Protein AF-A0AAD2AFX4-F1 (afdb_monomer)

Solvent-accessible surface area (backbone atoms only — not comparable to full-atom values): 12885 Å² total; per-residue (Å²): 136,87,84,82,66,102,56,98,72,79,75,59,55,68,54,59,52,49,88,84,52,21,40,38,65,61,51,47,38,23,54,68,70,71,65,41,54,66,54,52,57,50,53,51,29,71,75,66,41,70,88,65,37,45,32,32,32,17,46,71,73,38,83,40,73,50,71,70,34,74,69,58,46,49,50,54,72,68,37,62,88,86,41,72,81,85,62,83,32,84,81,71,36,71,85,29,70,74,45,36,61,68,71,58,22,54,52,49,46,50,54,52,42,58,64,57,72,30,72,70,32,42,50,52,49,47,67,68,38,49,62,56,53,51,53,48,53,55,49,48,62,75,60,68,76,74,64,60,70,62,53,51,50,50,54,51,51,45,44,50,38,32,73,78,68,70,44,66,86,50,72,70,52,56,52,48,52,54,52,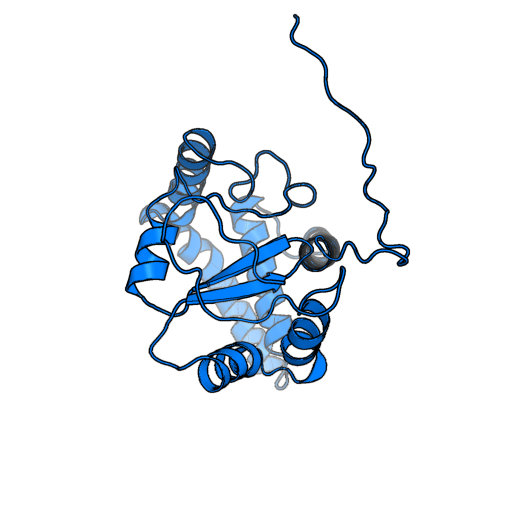48,50,51,51,56,50,49,62,74,53,70,56,64,68,53,91,93,50,92,64,71,80,68,82,92,69,88,77,85,85,77,93,80,136

Sequence (213 aa):
MRRCSASGTKLPPGYMGIPFLGELLSFLWYFKIARHPDDYINSIRHKYGDGVGLYRTHLFGSPSIIVCTPSANKFVLQDANNFSSGWHNEIVGTTSLVAVDGDSHIRVRSFVVKAINRPDSLRRITLAIQPRVTTALQSWVKKGRVTMFKEAKKVTFENIGKYFASFESGPVLDNLDVLFKGLIYGFRVSPINLPGTKFQCTPRTLTTFLFHS

Radius of gyration: 22.44 Å; Cα contacts (8 Å, |Δi|>4): 174; chains: 1; bounding box: 59×40×59 Å

InterPro domains:
  IPR036396 Cytochrome P450 superfamily [G3DSA:1.10.630.10] (2-210)
  IPR036396 Cytochrome P450 superfamily [SSF48264] (6-185)

pLDDT: mean 80.33, std 19.41, range [20.84, 96.62]

Organism: NCBI:txid56036

Secondary structure (DSSP, 8-state):
-----SS-PPPPPEE--BTTTBTHHHHHIIIIII--HHHHHHHHHHHH-TTT-EEEEEETTEEEEEE-SHHHHHHHHH-TTT-------TTT-TTSTTT--HHHHHHHHHHHHHHHSSHHHHHHHHHHHHHHHHHHHHHHHHHSS--HHHHHHHHHHHHHHHHHH-PPSSHHHHHHHHHHHHHHHHHHHTT---TTSS---S-----------

Mean predicted aligned error: 10.19 Å

Foldseek 3Di:
DDDDDPDPDDDQAEFAQDPQAKCAVVQCCCVPPVVNNVVSVVVGCVVRPVVSQWYWTHHLRHTDIDGRDPVVVCVQVVCLVVHALPADQVLVHCQDLSNDGDPSNVVNVVVVCVCPVDPVNVVVLCVQLVVLVVVLVVVCVVVVDDPCVVSVVLSVQQSVCCSPPVDHDDDVSVVVVVVVVVSVVCRVCVRPPRPPDPVPPDDPDDDDDDDDD

Nearest PDB structures (foldseek):
  6a17-assembly1_A  TM=8.301E-01  e=1.835E-08  Arabidopsis thaliana
  6a18-assembly1_A  TM=8.233E-01  e=7.804E-08  Arabidopsis thaliana
  6a15-assembly1_A  TM=8.141E-01  e=1.044E-06  Arabidopsis thaliana
  8x3e-assembly1_A  TM=7.850E-01  e=3.000E-03  Taxus cuspidata

Structure (mmCIF, N/CA/C/O backbone):
data_AF-A0AAD2AFX4-F1
#
_entry.id   AF-A0AAD2AFX4-F1
#
loop_
_atom_site.group_PDB
_atom_site.id
_atom_site.type_symbol
_atom_site.label_atom_id
_atom_site.label_alt_id
_atom_site.label_comp_id
_atom_site.label_asym_id
_atom_site.label_entity_id
_atom_site.label_seq_id
_atom_site.pdbx_PDB_ins_code
_atom_site.Cartn_x
_atom_site.Cartn_y
_atom_site.Cartn_z
_atom_site.occupancy
_atom_site.B_iso_or_equiv
_atom_site.auth_seq_id
_atom_site.auth_comp_id
_atom_site.auth_asym_id
_atom_site.auth_atom_id
_atom_site.pdbx_PDB_model_num
ATOM 1 N N . MET A 1 1 ? 12.552 7.027 -34.685 1.00 31.31 1 MET A N 1
ATOM 2 C CA . MET A 1 1 ? 14.005 7.135 -34.422 1.00 31.31 1 MET A CA 1
ATOM 3 C C . MET A 1 1 ? 14.376 6.188 -33.280 1.00 31.31 1 MET A C 1
ATOM 5 O O . MET A 1 1 ? 13.951 6.414 -32.155 1.00 31.31 1 MET A O 1
ATOM 9 N N . ARG A 1 2 ? 15.069 5.076 -33.569 1.00 39.72 2 ARG A N 1
ATOM 10 C CA . ARG A 1 2 ? 15.584 4.133 -32.557 1.00 39.72 2 ARG A CA 1
ATOM 11 C C . ARG A 1 2 ? 16.946 4.652 -32.089 1.00 39.72 2 ARG A C 1
ATOM 13 O O . ARG A 1 2 ? 17.873 4.675 -32.887 1.00 39.72 2 ARG A O 1
ATOM 20 N N . ARG A 1 3 ? 17.069 5.098 -30.836 1.00 41.44 3 ARG A N 1
ATOM 21 C CA . ARG A 1 3 ? 18.384 5.352 -30.225 1.00 41.44 3 ARG A CA 1
ATOM 22 C C . ARG A 1 3 ? 18.910 4.026 -29.678 1.00 41.44 3 ARG A C 1
ATOM 24 O O . ARG A 1 3 ? 18.341 3.489 -28.732 1.00 41.44 3 ARG A O 1
ATOM 31 N N . CYS A 1 4 ? 19.945 3.491 -30.318 1.00 36.16 4 CYS A N 1
ATOM 32 C CA . CYS A 1 4 ? 20.732 2.376 -29.804 1.00 36.16 4 CYS A CA 1
ATOM 33 C C . CYS A 1 4 ? 21.575 2.867 -28.618 1.00 36.16 4 CYS A C 1
ATOM 35 O O . CYS A 1 4 ? 22.257 3.884 -28.735 1.00 36.16 4 CYS A O 1
ATOM 37 N N . SER A 1 5 ? 21.508 2.160 -27.490 1.00 42.44 5 SER A N 1
ATOM 38 C CA . SER A 1 5 ? 22.460 2.296 -26.381 1.00 42.44 5 SER A CA 1
ATOM 39 C C . SER A 1 5 ? 23.630 1.332 -26.609 1.00 42.44 5 SER A C 1
ATOM 41 O O . SER A 1 5 ? 23.447 0.282 -27.223 1.00 42.44 5 SER A O 1
ATOM 43 N N . ALA A 1 6 ? 24.826 1.693 -26.145 1.00 48.19 6 ALA A N 1
ATOM 44 C CA . ALA A 1 6 ? 26.116 1.067 -26.455 1.00 48.19 6 ALA A CA 1
ATOM 45 C C . ALA A 1 6 ? 26.398 -0.282 -25.745 1.00 48.19 6 ALA A C 1
ATOM 47 O O . ALA A 1 6 ? 27.541 -0.621 -25.459 1.00 48.19 6 ALA A O 1
ATOM 48 N N . SER A 1 7 ? 25.370 -1.093 -25.503 1.00 53.34 7 SER A N 1
ATOM 49 C CA . SER A 1 7 ? 25.497 -2.538 -25.282 1.00 53.34 7 SER A CA 1
ATOM 50 C C . SER A 1 7 ? 24.282 -3.201 -25.930 1.00 53.34 7 SER A C 1
ATOM 52 O O . SER A 1 7 ? 23.185 -2.649 -25.879 1.00 53.34 7 SER A O 1
ATOM 54 N N . GLY A 1 8 ? 24.443 -4.354 -26.584 1.00 51.62 8 GLY A N 1
ATOM 55 C CA . GLY A 1 8 ? 23.393 -5.032 -27.369 1.00 51.62 8 GLY A CA 1
ATOM 56 C C . GLY A 1 8 ? 22.185 -5.557 -26.572 1.00 51.62 8 GLY A C 1
ATOM 57 O O . GLY A 1 8 ? 21.517 -6.492 -27.009 1.00 51.62 8 GLY A O 1
ATOM 58 N N . THR A 1 9 ? 21.900 -4.991 -25.402 1.00 68.56 9 THR A N 1
ATOM 59 C CA . THR A 1 9 ? 20.767 -5.347 -24.555 1.00 68.56 9 THR A CA 1
ATOM 60 C C . THR A 1 9 ? 19.485 -4.716 -25.100 1.00 68.56 9 THR A C 1
ATOM 62 O O . THR A 1 9 ? 19.332 -3.498 -25.207 1.00 68.56 9 THR A O 1
ATOM 65 N N . LYS A 1 10 ? 18.537 -5.568 -25.500 1.00 82.31 10 LYS A N 1
ATOM 66 C CA . LYS A 1 10 ? 17.207 -5.126 -25.930 1.00 82.31 10 LYS A CA 1
ATOM 67 C C . LYS A 1 10 ? 16.413 -4.701 -24.696 1.00 82.31 10 LYS A C 1
ATOM 69 O O . LYS A 1 10 ? 16.253 -5.485 -23.766 1.00 82.31 10 LYS A O 1
ATOM 74 N N . LEU A 1 11 ? 15.904 -3.472 -24.705 1.00 86.94 11 LEU A N 1
ATOM 75 C CA . LEU A 1 11 ? 14.982 -3.002 -23.672 1.00 86.94 11 LEU A CA 1
ATOM 76 C C . LEU A 1 11 ? 13.669 -3.804 -23.711 1.00 86.94 11 LEU A C 1
ATOM 78 O O . LEU A 1 11 ? 13.260 -4.229 -24.799 1.00 86.94 11 LEU A O 1
ATOM 82 N N . PRO A 1 12 ? 12.973 -3.952 -22.567 1.00 90.56 12 PRO A N 1
ATOM 83 C CA . PRO A 1 12 ? 11.649 -4.559 -22.541 1.00 90.56 12 PRO A CA 1
ATOM 84 C C . PRO A 1 12 ? 10.676 -3.841 -23.495 1.00 90.56 12 PRO A C 1
ATOM 86 O O . PRO A 1 12 ? 10.773 -2.618 -23.672 1.00 90.56 12 PRO A O 1
ATOM 89 N N . PRO A 1 13 ? 9.729 -4.557 -24.123 1.00 92.88 13 PRO A N 1
ATOM 90 C CA . PRO A 1 13 ? 8.711 -3.942 -24.965 1.00 92.88 13 PRO A CA 1
ATOM 91 C C . PRO A 1 13 ? 7.790 -3.041 -24.137 1.00 92.88 13 PRO A C 1
ATOM 93 O O . PRO A 1 13 ? 7.707 -3.151 -22.917 1.00 92.88 13 PRO A O 1
ATOM 96 N N . GLY A 1 14 ? 7.114 -2.103 -24.797 1.00 90.88 14 GLY A N 1
ATOM 97 C CA . GLY A 1 14 ? 6.193 -1.189 -24.123 1.00 90.88 14 GLY A CA 1
ATOM 98 C C . GLY A 1 14 ? 6.091 0.183 -24.779 1.00 90.88 14 GLY A C 1
ATOM 99 O O . GLY A 1 14 ? 6.791 0.479 -25.764 1.00 90.88 14 GLY A O 1
ATOM 100 N N . TYR A 1 15 ? 5.213 1.017 -24.222 1.00 90.25 15 TYR A N 1
ATOM 101 C CA . TYR A 1 15 ? 4.870 2.343 -24.727 1.00 90.25 15 TYR A CA 1
ATOM 102 C C . TYR A 1 15 ? 5.274 3.431 -23.738 1.00 90.25 15 TYR A C 1
ATOM 104 O O . TYR A 1 15 ? 4.868 3.411 -22.586 1.00 90.25 15 TYR A O 1
ATOM 112 N N . MET A 1 16 ? 6.042 4.417 -24.205 1.00 89.94 16 MET A N 1
ATOM 113 C CA . MET A 1 16 ? 6.444 5.568 -23.385 1.00 89.94 16 MET A CA 1
ATOM 114 C C . MET A 1 16 ? 5.359 6.650 -23.294 1.00 89.94 16 MET A C 1
ATOM 116 O O . MET A 1 16 ? 5.613 7.713 -22.738 1.00 89.94 16 MET A O 1
ATOM 120 N N . GLY A 1 17 ? 4.162 6.397 -23.827 1.00 87.50 17 GLY A N 1
ATOM 121 C CA . GLY A 1 17 ? 3.056 7.335 -23.724 1.00 87.50 17 GLY A CA 1
ATOM 122 C C . GLY A 1 17 ? 3.193 8.581 -24.594 1.00 87.50 17 GLY A C 1
ATOM 123 O O . GLY A 1 17 ? 4.011 8.654 -25.518 1.00 87.50 17 GLY A O 1
ATOM 124 N N . ILE A 1 18 ? 2.357 9.566 -24.276 1.00 85.12 18 ILE A N 1
ATOM 125 C CA . ILE A 1 18 ? 2.409 10.908 -24.861 1.00 85.12 18 ILE A CA 1
ATOM 126 C C . ILE A 1 18 ? 3.533 11.737 -24.212 1.00 85.12 18 ILE A C 1
ATOM 128 O O . ILE A 1 18 ? 3.877 11.494 -23.051 1.00 85.12 18 ILE A O 1
ATOM 132 N N . PRO A 1 19 ? 4.110 12.730 -24.917 1.00 80.19 19 PRO A N 1
ATOM 133 C CA . PRO A 1 19 ? 5.139 13.595 -24.345 1.00 80.19 19 PRO A CA 1
ATOM 134 C C . PRO A 1 19 ? 4.704 14.200 -23.003 1.00 80.19 19 PRO A C 1
ATOM 136 O O . PRO A 1 19 ? 3.555 14.611 -22.846 1.00 80.19 19 PRO A O 1
ATOM 139 N N . PHE A 1 20 ? 5.633 14.254 -22.045 1.00 71.62 20 PHE A N 1
ATOM 140 C CA . PHE A 1 20 ? 5.465 14.763 -20.673 1.00 71.62 20 PHE A CA 1
ATOM 141 C C . PHE A 1 20 ? 4.538 13.952 -19.750 1.00 71.62 20 PHE A C 1
ATOM 143 O O . PHE A 1 20 ? 4.901 13.713 -18.600 1.00 71.62 20 PHE A O 1
ATOM 150 N N . LEU A 1 21 ? 3.369 13.508 -20.219 1.00 76.88 21 LEU A N 1
ATOM 151 C CA . LEU A 1 21 ? 2.388 12.796 -19.383 1.00 76.88 21 LEU A CA 1
ATOM 152 C C . LEU A 1 21 ? 2.610 11.278 -19.360 1.00 76.88 21 LEU A C 1
ATOM 154 O O . LEU A 1 21 ? 2.194 10.606 -18.416 1.00 76.88 21 LEU A O 1
ATOM 158 N N . GLY A 1 22 ? 3.270 10.722 -20.375 1.00 87.00 22 GLY A N 1
ATOM 159 C CA . GLY A 1 22 ? 3.441 9.283 -20.505 1.00 87.00 22 GLY A CA 1
ATOM 160 C C . GLY A 1 22 ? 2.097 8.555 -20.590 1.00 87.00 22 GLY A C 1
ATOM 161 O O . GLY A 1 22 ? 1.217 8.959 -21.349 1.00 87.00 22 GLY A O 1
ATOM 162 N N . GLU A 1 23 ? 1.940 7.481 -19.818 1.00 89.31 23 GLU A N 1
ATOM 163 C CA . GLU A 1 23 ? 0.687 6.718 -19.689 1.00 89.31 23 GLU A CA 1
ATOM 164 C C . GLU A 1 23 ? -0.121 7.100 -18.439 1.00 89.31 23 GLU A C 1
ATOM 166 O O . GLU A 1 23 ? -1.081 6.421 -18.079 1.00 89.31 23 GLU A O 1
ATOM 171 N N . LEU A 1 24 ? 0.230 8.207 -17.772 1.00 85.56 24 LEU A N 1
ATOM 172 C CA . LEU A 1 24 ? -0.392 8.605 -16.508 1.00 85.56 24 LEU A CA 1
ATOM 173 C C . LEU A 1 24 ? -1.913 8.800 -16.623 1.00 85.56 24 LEU A C 1
ATOM 175 O O . LEU A 1 24 ? -2.634 8.471 -15.686 1.00 85.56 24 LEU A O 1
ATOM 179 N N . LEU A 1 25 ? -2.418 9.301 -17.755 1.00 87.06 25 LEU A N 1
ATOM 180 C CA . LEU A 1 25 ? -3.860 9.476 -17.972 1.00 87.06 25 LEU A CA 1
ATOM 181 C C . LEU A 1 25 ? -4.588 8.134 -18.072 1.00 87.06 25 LEU A C 1
ATOM 183 O O . LEU A 1 25 ? -5.595 7.943 -17.396 1.00 87.06 25 LEU A O 1
ATOM 187 N N . SER A 1 26 ? -4.053 7.198 -18.858 1.00 89.00 26 SER A N 1
ATOM 188 C CA . SER A 1 26 ? -4.577 5.834 -18.966 1.00 89.00 26 SER A CA 1
ATOM 189 C C . SER A 1 26 ? -4.546 5.140 -17.605 1.00 89.00 26 SER A C 1
ATOM 191 O O . SER A 1 26 ? -5.550 4.590 -17.163 1.00 89.00 26 SER A O 1
ATOM 193 N N . PHE A 1 27 ? -3.424 5.244 -16.891 1.00 88.94 27 PHE A N 1
ATOM 194 C CA . PHE A 1 27 ? -3.286 4.736 -15.532 1.00 88.94 27 PHE A CA 1
ATOM 195 C C . PHE A 1 27 ? -4.359 5.321 -14.599 1.00 88.94 27 PHE A C 1
ATOM 197 O O . PHE A 1 27 ? -5.099 4.582 -13.955 1.00 88.94 27 PHE A O 1
ATOM 204 N N . LEU A 1 28 ? -4.516 6.648 -14.558 1.00 87.38 28 LEU A N 1
ATOM 205 C CA . LEU A 1 28 ? -5.520 7.301 -13.713 1.00 87.38 28 LEU A CA 1
ATOM 206 C C . LEU A 1 28 ? -6.953 6.943 -14.118 1.00 87.38 28 LEU A C 1
ATOM 208 O O . LEU A 1 28 ? -7.807 6.821 -13.240 1.00 87.38 28 LEU A O 1
ATOM 212 N N . TRP A 1 29 ? -7.218 6.743 -15.409 1.00 89.31 29 TRP A N 1
ATOM 213 C CA . TRP A 1 29 ? -8.511 6.284 -15.901 1.00 89.31 29 TRP A CA 1
ATOM 214 C C . TRP A 1 29 ? -8.870 4.919 -15.311 1.00 89.31 29 TRP A C 1
ATOM 216 O O . TRP A 1 29 ? -9.897 4.804 -14.642 1.00 89.31 29 TRP A O 1
ATOM 226 N N . TYR A 1 30 ? -7.998 3.917 -15.461 1.00 90.12 30 TYR A N 1
ATOM 227 C CA . TYR A 1 30 ? -8.229 2.580 -14.905 1.00 90.12 30 TYR A CA 1
ATOM 228 C C . TYR A 1 30 ? -8.355 2.598 -13.376 1.00 90.12 30 TYR A C 1
ATOM 230 O O . TYR A 1 30 ? -9.268 1.991 -12.816 1.00 90.12 30 TYR A O 1
ATOM 238 N N . PHE A 1 31 ? -7.487 3.350 -12.694 1.00 86.31 31 PHE A N 1
ATOM 239 C CA . PHE A 1 31 ? -7.423 3.357 -11.232 1.00 86.31 31 PHE A CA 1
ATOM 240 C C . PHE A 1 31 ? -8.534 4.173 -10.557 1.00 86.31 31 PHE A C 1
ATOM 242 O O . PHE A 1 31 ? -9.014 3.779 -9.495 1.00 86.31 31 PHE A O 1
ATOM 249 N N . LYS A 1 32 ? -8.933 5.323 -11.118 1.00 83.50 32 LYS A N 1
ATOM 250 C CA . LYS A 1 32 ? -9.883 6.246 -10.466 1.00 83.50 32 LYS A CA 1
ATOM 251 C C . LYS A 1 32 ? -11.272 6.246 -11.091 1.00 83.50 32 LYS A C 1
ATOM 253 O O . LYS A 1 32 ? -12.246 6.388 -10.353 1.00 83.50 32 LYS A O 1
ATOM 258 N N . ILE A 1 33 ? -11.356 6.132 -12.416 1.00 86.88 33 ILE A N 1
ATOM 259 C CA . ILE A 1 33 ? -12.612 6.304 -13.156 1.00 86.88 33 ILE A CA 1
ATOM 260 C C . ILE A 1 33 ? -13.261 4.942 -13.386 1.00 86.88 33 ILE A C 1
ATOM 262 O O . ILE A 1 33 ? -14.348 4.700 -12.873 1.00 86.88 33 ILE A O 1
ATOM 266 N N . ALA A 1 34 ? -12.564 4.031 -14.068 1.00 89.56 34 ALA A N 1
ATOM 267 C CA . ALA A 1 34 ? -13.062 2.684 -14.332 1.00 89.56 34 ALA A CA 1
ATOM 268 C C . ALA A 1 34 ? -13.088 1.804 -13.071 1.00 89.56 34 ALA A C 1
ATOM 270 O O . ALA A 1 34 ? -13.924 0.919 -12.972 1.00 89.56 34 ALA A O 1
ATOM 271 N N . ARG A 1 35 ? -12.206 2.065 -12.091 1.00 87.50 35 ARG A N 1
ATOM 272 C CA . ARG A 1 35 ? -12.034 1.260 -10.861 1.00 87.50 35 ARG A CA 1
ATOM 273 C C . ARG A 1 35 ? -11.652 -0.205 -11.125 1.00 87.50 35 ARG A C 1
ATOM 275 O O . ARG A 1 35 ? -11.948 -1.077 -10.313 1.00 87.50 35 ARG A O 1
ATOM 282 N N . HIS A 1 36 ? -10.922 -0.437 -12.211 1.00 90.50 36 HIS A N 1
ATOM 283 C CA . HIS A 1 36 ? -10.362 -1.732 -12.593 1.00 90.50 36 HIS A CA 1
ATOM 284 C C . HIS A 1 36 ? -8.845 -1.585 -12.799 1.00 90.50 36 HIS A C 1
ATOM 286 O O . HIS A 1 36 ? -8.375 -1.487 -13.932 1.00 90.50 36 HIS A O 1
ATOM 292 N N . PRO A 1 37 ? -8.053 -1.484 -11.714 1.00 87.69 37 PRO A N 1
ATOM 293 C CA . PRO A 1 37 ? -6.611 -1.248 -11.816 1.00 87.69 37 PRO A CA 1
ATOM 294 C C . PRO A 1 37 ? -5.866 -2.404 -12.497 1.00 87.69 37 PRO A C 1
ATOM 296 O O . PRO A 1 37 ? -4.875 -2.167 -13.185 1.00 87.69 37 PRO A O 1
ATOM 299 N N . ASP A 1 38 ? -6.360 -3.635 -12.352 1.00 89.38 38 ASP A N 1
ATOM 300 C CA . ASP A 1 38 ? -5.757 -4.821 -12.967 1.00 89.38 38 ASP A CA 1
ATOM 301 C C . ASP A 1 38 ? -5.850 -4.782 -14.498 1.00 89.38 38 ASP A C 1
ATOM 303 O O . ASP A 1 38 ? -4.928 -5.221 -15.188 1.00 89.38 38 ASP A O 1
ATOM 307 N N . ASP A 1 39 ? -6.902 -4.163 -15.043 1.00 92.81 39 ASP A N 1
ATOM 308 C CA . ASP A 1 39 ? -7.103 -4.039 -16.489 1.00 92.81 39 ASP A CA 1
ATOM 309 C C . ASP A 1 39 ? -6.037 -3.165 -17.151 1.00 92.81 39 ASP A C 1
ATOM 311 O O . ASP A 1 39 ? -5.662 -3.415 -18.297 1.00 92.81 39 ASP A O 1
ATOM 315 N N . TYR A 1 40 ? -5.464 -2.198 -16.424 1.00 91.75 40 TYR A N 1
ATOM 316 C CA . TYR A 1 40 ? -4.313 -1.444 -16.919 1.00 91.75 40 TYR A CA 1
ATOM 317 C C . TYR A 1 40 ? -3.143 -2.386 -17.225 1.00 91.75 40 TYR A C 1
ATOM 319 O O . TYR A 1 40 ? -2.603 -2.375 -18.332 1.00 91.75 40 TYR A O 1
ATOM 327 N N . ILE A 1 41 ? -2.795 -3.258 -16.277 1.00 91.69 41 ILE A N 1
ATOM 328 C CA . ILE A 1 41 ? -1.696 -4.215 -16.434 1.00 91.69 41 ILE A CA 1
ATOM 329 C C . ILE A 1 41 ? -2.043 -5.275 -17.482 1.00 91.69 41 ILE A C 1
ATOM 331 O O . ILE A 1 41 ? -1.214 -5.573 -18.343 1.00 91.69 41 ILE A O 1
ATOM 335 N N . ASN A 1 42 ? -3.269 -5.804 -17.467 1.00 92.69 42 ASN A N 1
ATOM 336 C CA . ASN A 1 42 ? -3.726 -6.794 -18.446 1.00 92.69 42 ASN A CA 1
ATOM 337 C C . ASN A 1 42 ? -3.690 -6.234 -19.873 1.00 92.69 42 ASN A C 1
ATOM 339 O O . ASN A 1 42 ? -3.242 -6.923 -20.787 1.00 92.69 42 ASN A O 1
ATOM 343 N N . SER A 1 43 ? -4.063 -4.966 -20.072 1.00 92.69 43 SER A N 1
ATOM 344 C CA . SER A 1 43 ? -4.005 -4.323 -21.390 1.00 92.69 43 SER A CA 1
ATOM 345 C C . SER A 1 43 ? -2.576 -4.251 -21.947 1.00 92.69 43 SER A C 1
ATOM 347 O O . SER A 1 43 ? -2.351 -4.519 -23.129 1.00 92.69 43 SER A O 1
ATOM 349 N N . ILE A 1 44 ? -1.589 -3.965 -21.091 1.00 92.19 44 ILE A N 1
ATOM 350 C CA . ILE A 1 44 ? -0.169 -3.934 -21.463 1.00 92.19 44 ILE A CA 1
ATOM 351 C C . ILE A 1 44 ? 0.310 -5.344 -21.809 1.00 92.19 44 ILE A C 1
ATOM 353 O O . ILE A 1 44 ? 0.952 -5.541 -22.843 1.00 92.19 44 ILE A O 1
ATOM 357 N N . ARG A 1 45 ? -0.040 -6.330 -20.981 1.00 92.94 45 ARG A N 1
ATOM 358 C CA . ARG A 1 45 ? 0.327 -7.730 -21.199 1.00 92.94 45 ARG A CA 1
ATOM 359 C C . ARG A 1 45 ? -0.252 -8.284 -22.501 1.00 92.94 45 ARG A C 1
ATOM 361 O O . ARG A 1 45 ? 0.491 -8.854 -23.291 1.00 92.94 45 ARG A O 1
ATOM 368 N N . HIS A 1 46 ? -1.531 -8.042 -22.784 1.00 93.38 46 HIS A N 1
ATOM 369 C CA . HIS A 1 46 ? -2.156 -8.465 -24.040 1.00 93.38 46 HIS A CA 1
ATOM 370 C C . HIS A 1 46 ? -1.523 -7.799 -25.264 1.00 93.38 46 HIS A C 1
ATOM 372 O O . HIS A 1 46 ? -1.335 -8.443 -26.293 1.00 93.38 46 HIS A O 1
ATOM 378 N N . LYS A 1 47 ? -1.150 -6.519 -25.158 1.00 93.44 47 LYS A N 1
ATOM 379 C CA . LYS A 1 47 ? -0.560 -5.763 -26.270 1.00 93.44 47 LYS A CA 1
ATOM 380 C C . LYS A 1 47 ? 0.888 -6.151 -26.573 1.00 93.44 47 LYS A C 1
ATOM 382 O O . LYS A 1 47 ? 1.291 -6.121 -27.734 1.00 93.44 47 LYS A O 1
ATOM 387 N N . TYR A 1 48 ? 1.680 -6.456 -25.546 1.00 92.31 48 TYR A N 1
ATOM 388 C CA . TYR A 1 48 ? 3.124 -6.693 -25.674 1.00 92.31 48 TYR A CA 1
ATOM 389 C C . TYR A 1 48 ? 3.546 -8.154 -25.464 1.00 92.31 48 TYR A C 1
ATOM 391 O O . TYR A 1 48 ? 4.712 -8.472 -25.688 1.00 92.31 48 TYR A O 1
ATOM 399 N N . GLY A 1 49 ? 2.605 -9.029 -25.106 1.00 92.00 49 GLY A N 1
ATOM 400 C CA . GLY A 1 49 ? 2.778 -10.470 -24.940 1.00 92.00 49 GLY A CA 1
ATOM 401 C C . GLY A 1 49 ? 2.881 -10.888 -23.473 1.00 92.00 49 GLY A C 1
ATOM 402 O O . GLY A 1 49 ? 3.845 -10.544 -22.799 1.00 92.00 49 GLY A O 1
ATOM 403 N N . ASP A 1 50 ? 1.939 -11.713 -23.006 1.00 85.50 50 ASP A N 1
ATOM 404 C CA . ASP A 1 50 ? 1.822 -12.167 -21.611 1.00 85.50 50 ASP A CA 1
ATOM 405 C C . ASP A 1 50 ? 3.093 -12.808 -21.025 1.00 85.50 50 ASP A C 1
ATOM 407 O O . ASP A 1 50 ? 3.381 -12.647 -19.839 1.00 85.50 50 ASP A O 1
ATOM 411 N N . GLY A 1 51 ? 3.868 -13.511 -21.855 1.00 83.44 51 GLY A N 1
ATOM 412 C CA . GLY A 1 51 ? 5.082 -14.220 -21.443 1.00 83.44 51 GLY A CA 1
ATOM 413 C C . GLY A 1 51 ? 6.327 -13.343 -21.281 1.00 83.44 51 GLY A C 1
ATOM 414 O O . GLY A 1 51 ? 7.354 -13.841 -20.830 1.00 83.44 51 GLY A O 1
ATOM 415 N N . VAL A 1 52 ? 6.268 -12.056 -21.644 1.00 88.31 52 VAL A N 1
ATOM 416 C CA . VAL A 1 52 ? 7.430 -11.153 -21.562 1.00 88.31 52 VAL A CA 1
ATOM 417 C C . VAL A 1 52 ? 7.724 -10.769 -20.117 1.00 88.31 52 VAL A C 1
ATOM 419 O O . VAL A 1 52 ? 8.878 -10.759 -19.691 1.00 88.31 52 VAL A O 1
ATOM 422 N N . GLY A 1 53 ? 6.682 -10.427 -19.356 1.00 88.62 53 GLY A N 1
ATOM 423 C CA . GLY A 1 53 ? 6.797 -10.245 -17.914 1.00 88.62 53 GLY A CA 1
ATOM 424 C C . GLY A 1 53 ? 7.495 -8.966 -17.424 1.00 88.62 53 GLY A C 1
ATOM 425 O O . GLY A 1 53 ? 7.454 -8.678 -16.229 1.00 88.62 53 GLY A O 1
ATOM 426 N N . LEU A 1 54 ? 8.097 -8.189 -18.324 1.00 93.19 54 LEU A N 1
ATOM 427 C CA . LEU A 1 54 ? 8.692 -6.877 -18.079 1.00 93.19 54 LEU A CA 1
ATOM 428 C C . LEU A 1 54 ? 8.228 -5.923 -19.177 1.00 93.19 54 LEU A C 1
ATOM 430 O O . LEU A 1 54 ? 8.372 -6.234 -20.359 1.00 93.19 54 LEU A O 1
ATOM 434 N N . TYR A 1 55 ? 7.716 -4.753 -18.801 1.00 93.50 55 TYR A N 1
ATOM 435 C CA . TYR A 1 55 ? 7.192 -3.786 -19.767 1.00 93.50 55 TYR A CA 1
ATOM 436 C C . TYR A 1 55 ? 7.680 -2.382 -19.459 1.00 93.50 55 TYR A C 1
ATOM 438 O O . TYR A 1 55 ? 7.578 -1.916 -18.328 1.00 93.50 55 TYR A O 1
ATOM 446 N N . ARG A 1 56 ? 8.190 -1.674 -20.466 1.00 93.56 56 ARG A N 1
ATOM 447 C CA . ARG A 1 56 ? 8.586 -0.271 -20.299 1.00 93.56 56 ARG A CA 1
ATOM 448 C C . ARG A 1 56 ? 7.373 0.655 -20.417 1.00 93.56 56 ARG A C 1
ATOM 450 O O . ARG A 1 56 ? 6.521 0.466 -21.284 1.00 93.56 56 ARG A O 1
ATOM 457 N N . THR A 1 57 ? 7.339 1.692 -19.596 1.00 92.00 57 THR A N 1
ATOM 458 C CA . THR A 1 57 ? 6.323 2.746 -19.636 1.00 92.00 57 THR A CA 1
ATOM 459 C C . THR A 1 57 ? 6.918 4.080 -19.187 1.00 92.00 57 THR A C 1
ATOM 461 O O . THR A 1 57 ? 8.077 4.151 -18.780 1.00 92.00 57 THR A O 1
ATOM 464 N N . HIS A 1 58 ? 6.135 5.147 -19.262 1.00 89.31 58 HIS A N 1
ATOM 465 C CA . HIS A 1 58 ? 6.457 6.419 -18.634 1.00 89.31 58 HIS A CA 1
ATOM 466 C C . HIS A 1 58 ? 5.322 6.774 -17.675 1.00 89.31 58 HIS A C 1
ATOM 468 O O . HIS A 1 58 ? 4.206 7.066 -18.106 1.00 89.31 58 HIS A O 1
ATOM 474 N N . LEU A 1 59 ? 5.594 6.722 -16.374 1.00 85.25 59 LEU A N 1
ATOM 475 C CA . LEU A 1 59 ? 4.615 6.968 -15.319 1.00 85.25 59 LEU A CA 1
ATOM 476 C C . LEU A 1 59 ? 5.209 7.924 -14.290 1.00 85.25 59 LEU A C 1
ATOM 478 O O . LEU A 1 59 ? 6.409 7.910 -14.038 1.00 85.25 59 LEU A O 1
ATOM 482 N N . PHE A 1 60 ? 4.360 8.777 -13.715 1.00 79.38 60 PHE A N 1
ATOM 483 C CA . PHE A 1 60 ? 4.757 9.731 -12.670 1.00 79.38 60 PHE A CA 1
ATOM 484 C C . PHE A 1 60 ? 5.953 10.624 -13.051 1.00 79.38 60 PHE A C 1
ATOM 486 O O . PHE A 1 60 ? 6.801 10.931 -12.222 1.00 79.38 60 PHE A O 1
ATOM 493 N N . GLY A 1 61 ? 6.027 11.032 -14.323 1.00 77.12 61 GLY A N 1
ATOM 494 C CA . GLY A 1 61 ? 7.081 11.924 -14.815 1.00 77.12 61 GLY A CA 1
ATOM 495 C C . GLY A 1 61 ? 8.424 11.250 -15.113 1.00 77.12 61 GLY A C 1
ATOM 496 O O . GLY A 1 61 ? 9.355 11.956 -15.494 1.00 77.12 61 GLY A O 1
ATOM 497 N N . SER A 1 62 ? 8.518 9.920 -14.992 1.00 81.94 62 SER A N 1
ATOM 498 C CA . SER A 1 62 ? 9.774 9.182 -15.157 1.00 81.94 62 SER A CA 1
ATOM 499 C C . SER A 1 62 ? 9.620 7.934 -16.042 1.00 81.94 62 SER A C 1
ATOM 501 O O . SER A 1 62 ? 8.606 7.226 -15.963 1.00 81.94 62 SER A O 1
ATOM 503 N N . PRO A 1 63 ? 10.638 7.584 -16.856 1.00 88.50 63 PRO A N 1
ATOM 504 C CA . PRO A 1 63 ? 10.731 6.265 -17.476 1.00 88.50 63 PRO A CA 1
ATOM 505 C C . PRO A 1 63 ? 10.696 5.170 -16.406 1.00 88.50 63 PRO A C 1
ATOM 507 O O . PRO A 1 63 ? 11.428 5.234 -15.424 1.00 88.50 63 PRO A O 1
ATOM 510 N N . SER A 1 64 ? 9.836 4.175 -16.590 1.00 89.19 64 SER A N 1
ATOM 511 C CA . SER A 1 64 ? 9.548 3.139 -15.597 1.00 89.19 64 SER A CA 1
ATOM 512 C C . SER A 1 64 ? 9.480 1.757 -16.245 1.00 89.19 64 SER A C 1
ATOM 514 O O . SER A 1 64 ? 9.184 1.626 -17.436 1.00 89.19 64 SER A O 1
ATOM 516 N N . ILE A 1 65 ? 9.723 0.714 -15.452 1.00 92.38 65 ILE A N 1
ATOM 517 C CA . ILE A 1 65 ? 9.548 -0.685 -15.857 1.00 92.38 65 ILE A CA 1
ATOM 518 C C . ILE A 1 65 ? 8.491 -1.313 -14.951 1.00 92.38 65 ILE A C 1
ATOM 520 O O . ILE A 1 65 ? 8.633 -1.323 -13.732 1.00 92.38 65 ILE A O 1
ATOM 524 N N . ILE A 1 66 ? 7.433 -1.842 -15.555 1.00 92.12 66 ILE A N 1
ATOM 525 C CA . ILE A 1 66 ? 6.423 -2.652 -14.883 1.00 92.12 66 ILE A CA 1
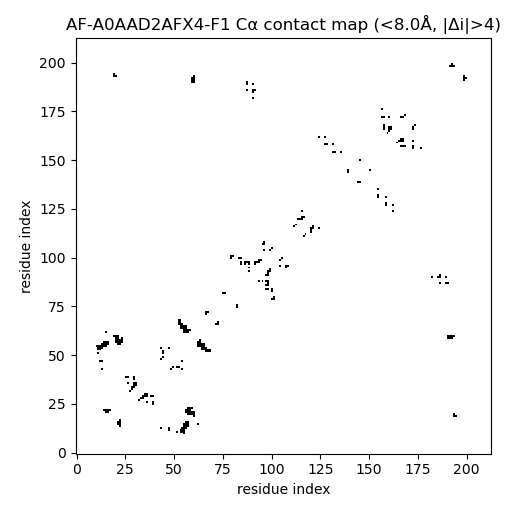ATOM 526 C C . ILE A 1 66 ? 6.923 -4.093 -14.858 1.00 92.12 66 ILE A C 1
ATOM 528 O O . ILE A 1 66 ? 7.229 -4.670 -15.905 1.00 92.12 66 ILE A O 1
ATOM 532 N N . VAL A 1 67 ? 6.980 -4.669 -13.659 1.00 92.56 67 VAL A N 1
ATOM 533 C CA . VAL A 1 67 ? 7.441 -6.036 -13.419 1.00 92.56 67 VAL A CA 1
ATOM 534 C C . VAL A 1 67 ? 6.251 -6.932 -13.087 1.00 92.56 67 VAL A C 1
ATOM 536 O O . VAL A 1 67 ? 5.553 -6.719 -12.099 1.00 92.56 67 VAL A O 1
ATOM 539 N N . CYS A 1 68 ? 6.008 -7.942 -13.920 1.00 91.50 68 CYS A N 1
ATOM 540 C CA . CYS A 1 68 ? 4.849 -8.831 -13.809 1.00 91.50 68 CYS A CA 1
ATOM 541 C C . CYS A 1 68 ? 5.213 -10.283 -13.471 1.00 91.50 68 CYS A C 1
ATOM 543 O O . CYS A 1 68 ? 4.308 -11.091 -13.273 1.00 91.50 68 CYS A O 1
ATOM 545 N N . THR A 1 69 ? 6.499 -10.646 -13.398 1.00 90.50 69 THR A N 1
ATOM 546 C CA . THR A 1 69 ? 6.913 -12.020 -13.062 1.00 90.50 69 THR A CA 1
ATOM 547 C C . THR A 1 69 ? 7.342 -12.145 -11.604 1.00 90.50 69 THR A C 1
ATOM 549 O O . THR A 1 69 ? 8.003 -11.248 -11.073 1.00 90.50 69 THR A O 1
ATOM 552 N N . PRO A 1 70 ? 7.040 -13.278 -10.942 1.00 91.25 70 PRO A N 1
ATOM 553 C CA . PRO A 1 70 ? 7.502 -13.527 -9.579 1.00 91.25 70 PRO A CA 1
ATOM 554 C C . PRO A 1 70 ? 9.028 -13.477 -9.434 1.00 91.25 70 PRO A C 1
ATOM 556 O O . PRO A 1 70 ? 9.530 -12.948 -8.446 1.00 91.25 70 PRO A O 1
ATOM 559 N N . SER A 1 71 ? 9.773 -13.991 -10.418 1.00 90.25 71 SER A N 1
ATOM 560 C CA . SER A 1 71 ? 11.241 -14.014 -10.395 1.00 90.25 71 SER A CA 1
ATOM 561 C C . SER A 1 71 ? 11.847 -12.613 -10.464 1.00 90.25 71 SER A C 1
ATOM 563 O O . SER A 1 71 ? 12.722 -12.296 -9.661 1.00 90.25 71 SER A O 1
ATOM 565 N N . ALA A 1 72 ? 11.357 -11.755 -11.362 1.00 87.94 72 ALA A N 1
ATOM 566 C CA . ALA A 1 72 ? 11.846 -10.385 -11.469 1.00 87.94 72 ALA A CA 1
ATOM 567 C C . ALA A 1 72 ? 11.393 -9.522 -10.282 1.00 87.94 72 ALA A C 1
ATOM 569 O O . ALA A 1 72 ? 12.186 -8.735 -9.774 1.00 87.94 72 ALA A O 1
ATOM 570 N N . ASN A 1 73 ? 10.171 -9.717 -9.771 1.00 90.06 73 ASN A N 1
ATOM 571 C CA . ASN A 1 73 ? 9.728 -9.054 -8.541 1.00 90.06 73 ASN A CA 1
ATOM 572 C C . ASN A 1 73 ? 10.621 -9.432 -7.356 1.00 90.06 73 ASN A C 1
ATOM 574 O O . ASN A 1 73 ? 11.058 -8.561 -6.611 1.00 90.06 73 ASN A O 1
ATOM 578 N N . LYS A 1 74 ? 10.943 -10.722 -7.203 1.00 90.00 74 LYS A N 1
ATOM 579 C CA . LYS A 1 74 ? 11.866 -11.186 -6.162 1.00 90.00 74 LYS A CA 1
ATOM 580 C C . LYS A 1 74 ? 13.245 -10.544 -6.310 1.00 90.00 74 LYS A C 1
ATOM 582 O O . LYS A 1 74 ? 13.794 -10.103 -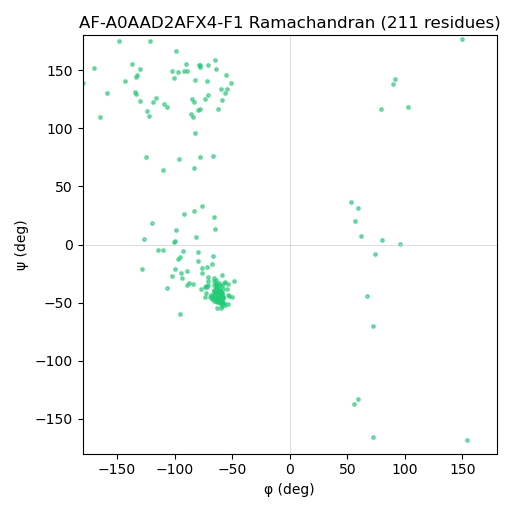5.310 1.00 90.00 74 LYS A O 1
ATOM 587 N N . PHE A 1 75 ? 13.777 -10.471 -7.529 1.00 89.06 75 PHE A N 1
ATOM 588 C CA . PHE A 1 75 ? 15.065 -9.834 -7.800 1.00 89.06 75 PHE A CA 1
ATOM 589 C C . PHE A 1 75 ? 15.074 -8.357 -7.374 1.00 89.06 75 PHE A C 1
ATOM 591 O O . PHE A 1 75 ? 15.909 -7.966 -6.563 1.00 89.06 75 PHE A O 1
ATOM 598 N N . VAL A 1 76 ? 14.093 -7.570 -7.831 1.00 87.88 76 VAL A N 1
ATOM 599 C CA . VAL A 1 76 ? 13.975 -6.140 -7.490 1.00 87.88 76 VAL A CA 1
ATOM 600 C C . VAL A 1 76 ? 13.812 -5.927 -5.982 1.00 87.88 76 VAL A C 1
ATOM 602 O O . VAL A 1 76 ? 14.428 -5.034 -5.416 1.00 87.88 76 VAL A O 1
ATOM 605 N N . LEU A 1 77 ? 13.015 -6.761 -5.307 1.00 86.25 77 LEU A N 1
ATOM 606 C CA . LEU A 1 77 ? 12.752 -6.626 -3.869 1.00 86.25 77 LEU A CA 1
ATOM 607 C C . LEU A 1 77 ? 13.909 -7.094 -2.971 1.00 86.25 77 LEU A C 1
ATOM 609 O O . LEU A 1 77 ? 13.931 -6.747 -1.791 1.00 86.25 77 LEU A O 1
ATOM 613 N N . GLN A 1 78 ? 14.826 -7.920 -3.483 1.00 86.81 78 GLN A N 1
ATOM 614 C CA . GLN A 1 78 ? 15.968 -8.435 -2.719 1.00 86.81 78 GLN A CA 1
ATOM 615 C C . GLN A 1 78 ? 17.234 -7.595 -2.900 1.00 86.81 78 GLN A C 1
ATOM 617 O O . GLN A 1 78 ? 18.089 -7.600 -2.015 1.00 86.81 78 GLN A O 1
ATOM 622 N N . ASP A 1 79 ? 17.353 -6.867 -4.007 1.00 84.00 79 ASP A N 1
ATOM 623 C CA . ASP A 1 79 ? 18.523 -6.053 -4.316 1.00 84.00 79 ASP A CA 1
ATOM 624 C C . ASP A 1 79 ? 18.325 -4.586 -3.904 1.00 84.00 79 ASP A C 1
ATOM 626 O O . ASP A 1 79 ? 18.153 -3.685 -4.724 1.00 84.00 79 ASP A O 1
ATOM 630 N N . ALA A 1 80 ? 18.374 -4.348 -2.592 1.00 74.94 80 ALA A N 1
ATOM 631 C CA . ALA A 1 80 ? 18.233 -3.013 -2.005 1.00 74.94 80 ALA A CA 1
ATOM 632 C C . ALA A 1 80 ? 19.392 -2.051 -2.339 1.00 74.94 80 ALA A C 1
ATOM 634 O O . ALA A 1 80 ? 19.304 -0.863 -2.039 1.00 74.94 80 ALA A O 1
ATOM 635 N N . ASN A 1 81 ? 20.4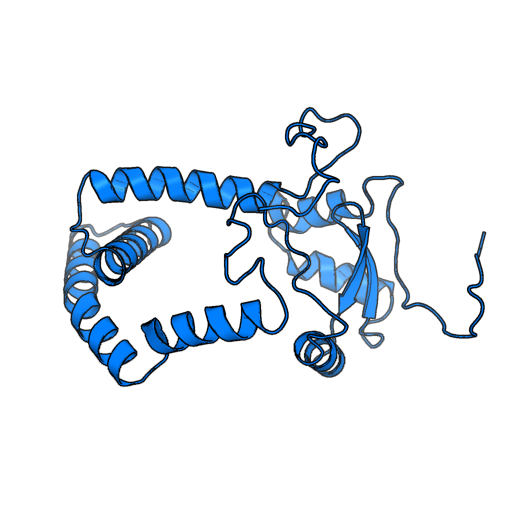85 -2.551 -2.927 1.00 77.56 81 ASN A N 1
ATOM 636 C CA . ASN A 1 81 ? 21.628 -1.725 -3.316 1.00 77.56 81 ASN A CA 1
ATOM 637 C C . ASN A 1 81 ? 21.413 -1.081 -4.689 1.00 77.56 81 ASN A C 1
ATOM 639 O O . ASN A 1 81 ? 21.862 0.041 -4.911 1.00 77.56 81 ASN A O 1
ATOM 643 N N . ASN A 1 82 ? 20.728 -1.781 -5.598 1.00 80.88 82 ASN A N 1
ATOM 644 C CA . ASN A 1 82 ? 20.428 -1.277 -6.939 1.00 80.88 82 ASN A CA 1
ATOM 645 C C . ASN A 1 82 ? 19.004 -0.718 -7.071 1.00 80.88 82 ASN A C 1
ATOM 647 O O . ASN A 1 82 ? 18.751 0.088 -7.968 1.00 80.88 82 ASN A O 1
ATOM 651 N N . PHE A 1 83 ? 18.079 -1.109 -6.188 1.00 81.50 83 PHE A N 1
ATOM 652 C CA .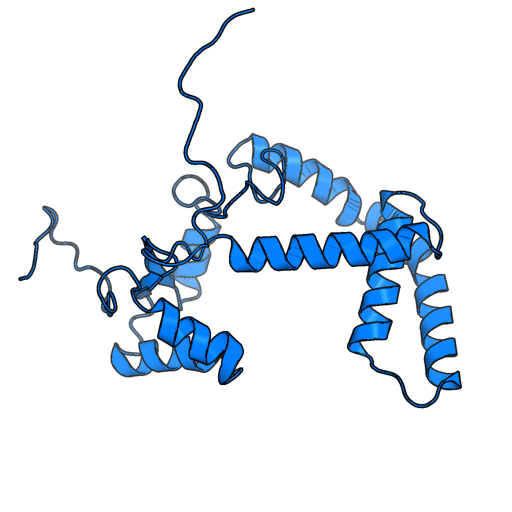 PHE A 1 83 ? 16.695 -0.639 -6.195 1.00 81.50 83 PHE A CA 1
ATOM 653 C C . PHE A 1 83 ? 16.320 -0.017 -4.849 1.00 81.50 83 PHE A C 1
ATOM 655 O O . PHE A 1 83 ? 16.242 -0.704 -3.832 1.00 81.50 83 PHE A O 1
ATOM 662 N N . SER A 1 84 ? 16.044 1.287 -4.857 1.00 78.06 84 SER A N 1
ATOM 663 C CA . SER A 1 84 ? 15.506 2.011 -3.704 1.00 78.06 84 SER A CA 1
ATOM 664 C C . SER A 1 84 ? 13.993 2.196 -3.806 1.00 78.06 84 SER A C 1
ATOM 666 O O . SER A 1 84 ? 13.378 1.999 -4.857 1.00 78.06 84 SER A O 1
ATOM 668 N N . SER A 1 85 ? 13.382 2.595 -2.689 1.00 70.62 85 SER A N 1
ATOM 669 C CA . SER A 1 85 ? 11.929 2.745 -2.542 1.00 70.62 85 SER A CA 1
ATOM 670 C C . SER A 1 85 ? 11.322 3.745 -3.548 1.00 70.62 85 SER A C 1
ATOM 672 O O . SER A 1 85 ? 10.151 3.630 -3.899 1.00 70.62 85 SER A O 1
ATOM 674 N N . GLY A 1 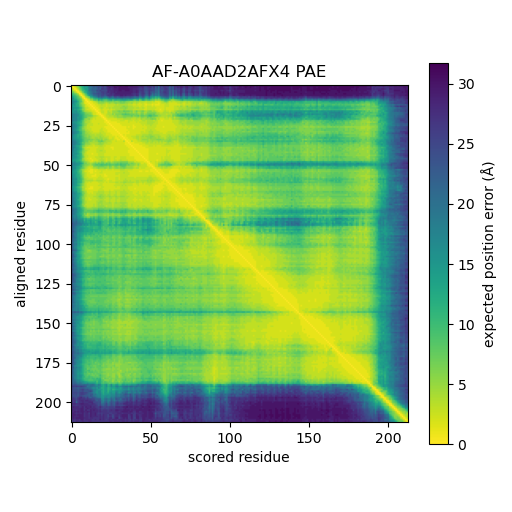86 ? 12.102 4.718 -4.042 1.00 69.56 86 GLY A N 1
ATOM 675 C CA . GLY A 1 86 ? 11.692 5.661 -5.095 1.00 69.56 86 GLY A CA 1
ATOM 676 C C . GLY A 1 86 ? 10.497 6.567 -4.749 1.00 69.56 86 GLY A C 1
ATOM 677 O O . GLY A 1 86 ? 9.990 7.272 -5.622 1.00 69.56 86 GLY A O 1
ATOM 678 N N . TRP A 1 87 ? 10.020 6.546 -3.498 1.00 66.94 87 TRP A N 1
ATOM 679 C CA . TRP A 1 87 ? 8.883 7.345 -3.042 1.00 66.94 87 TRP A CA 1
ATOM 680 C C . TRP A 1 87 ? 9.275 8.801 -2.791 1.00 66.94 87 TRP A C 1
ATOM 682 O O . TRP A 1 87 ? 10.420 9.130 -2.488 1.00 66.94 87 TRP A O 1
ATOM 692 N N . HIS A 1 88 ? 8.281 9.683 -2.894 1.00 64.44 88 HIS A N 1
ATOM 693 C CA . HIS A 1 88 ? 8.431 11.084 -2.524 1.00 64.44 88 HIS A CA 1
ATOM 694 C C . HIS A 1 88 ? 8.321 11.203 -1.001 1.00 64.44 88 HIS A C 1
ATOM 696 O O . HIS A 1 88 ? 7.279 10.913 -0.410 1.00 64.44 88 HIS A O 1
ATOM 702 N N . ASN A 1 89 ? 9.408 11.629 -0.368 1.00 68.44 89 ASN A N 1
ATOM 703 C CA . ASN A 1 89 ? 9.576 11.549 1.086 1.00 68.44 89 ASN A CA 1
ATOM 704 C C . ASN A 1 89 ? 9.131 12.811 1.836 1.00 68.44 89 ASN A C 1
ATOM 706 O O . ASN A 1 89 ? 9.103 12.828 3.065 1.00 68.44 89 ASN A O 1
ATOM 710 N N . GLU A 1 90 ? 8.762 13.862 1.103 1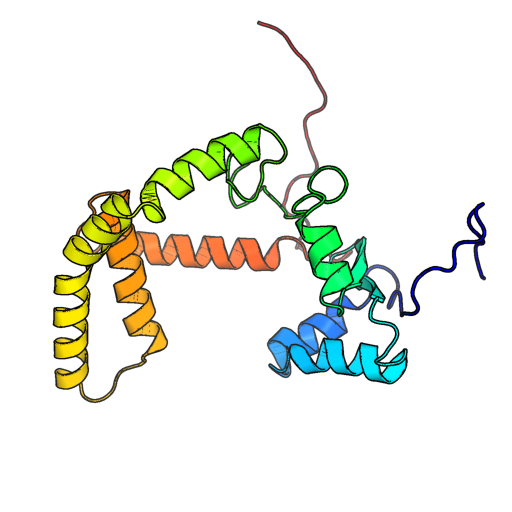.00 71.38 90 GLU A N 1
ATOM 711 C CA . GLU A 1 90 ? 8.447 15.192 1.640 1.00 71.38 90 GLU A CA 1
ATOM 712 C C . GLU A 1 90 ? 7.256 15.168 2.609 1.00 71.38 90 GLU A C 1
ATOM 714 O O . GLU A 1 90 ? 7.237 15.899 3.593 1.00 71.38 90 GLU A O 1
ATOM 719 N N . ILE A 1 91 ? 6.280 14.288 2.366 1.00 72.50 91 ILE A N 1
ATOM 720 C CA . ILE A 1 91 ? 5.021 14.243 3.126 1.00 72.50 91 ILE A CA 1
ATOM 721 C C . ILE A 1 91 ? 5.136 13.372 4.382 1.00 72.50 91 ILE A C 1
ATOM 723 O O . ILE A 1 91 ? 4.504 13.644 5.397 1.00 72.50 91 ILE A O 1
ATOM 727 N N . VAL A 1 92 ? 5.938 12.312 4.322 1.00 74.12 92 VAL A N 1
ATOM 728 C CA . VAL A 1 92 ? 6.079 11.305 5.390 1.00 74.12 92 VAL A CA 1
ATOM 729 C C . VAL A 1 92 ? 7.260 11.582 6.322 1.00 74.12 92 VAL A C 1
ATOM 731 O O . VAL A 1 92 ? 7.362 10.963 7.379 1.00 74.12 92 VAL A O 1
ATOM 734 N N . GLY A 1 93 ? 8.122 12.531 5.955 1.00 79.69 93 GLY A N 1
ATOM 735 C CA . GLY A 1 93 ? 9.331 12.887 6.685 1.00 79.69 93 GLY A CA 1
ATOM 736 C C . GLY A 1 93 ? 10.549 12.099 6.205 1.00 79.69 93 GLY A C 1
ATOM 737 O O . GLY A 1 93 ? 10.478 10.904 5.906 1.00 79.69 93 GLY A O 1
ATOM 738 N N . THR A 1 94 ? 11.696 12.777 6.176 1.00 82.00 94 THR A N 1
ATOM 739 C CA . THR A 1 94 ? 12.974 12.265 5.650 1.00 82.00 94 THR A CA 1
ATOM 740 C C . THR A 1 94 ? 13.581 11.135 6.482 1.00 82.00 94 THR A C 1
ATOM 742 O O . THR A 1 94 ? 14.431 10.400 5.994 1.00 82.00 94 THR A O 1
ATOM 745 N N . THR A 1 95 ? 13.129 10.964 7.725 1.00 84.38 95 THR A N 1
ATOM 746 C CA . THR A 1 95 ? 13.571 9.906 8.647 1.00 84.38 95 THR A CA 1
ATOM 747 C C . THR A 1 95 ? 12.591 8.733 8.734 1.00 84.38 95 THR A C 1
ATOM 749 O O . THR A 1 95 ? 12.801 7.803 9.514 1.00 84.38 95 THR A O 1
ATOM 752 N N . SER A 1 96 ? 11.505 8.762 7.955 1.00 84.75 96 SER A N 1
ATOM 753 C CA . SER A 1 96 ? 10.500 7.699 7.958 1.00 84.75 96 SER A CA 1
ATOM 754 C C . SER A 1 96 ? 11.021 6.419 7.307 1.00 84.75 96 SER A C 1
ATOM 756 O O . SER A 1 96 ? 11.888 6.452 6.436 1.00 84.75 96 SER A O 1
ATOM 758 N N . LEU A 1 97 ? 10.450 5.272 7.692 1.00 85.38 97 LEU A N 1
ATOM 759 C CA . LEU A 1 97 ? 10.857 3.964 7.166 1.00 85.38 97 LEU A CA 1
ATOM 760 C C . LEU A 1 97 ? 10.765 3.877 5.635 1.00 85.38 97 LEU A C 1
ATOM 762 O O . LEU A 1 97 ? 11.551 3.173 5.023 1.00 85.38 97 LEU A O 1
ATOM 766 N N . VAL A 1 98 ? 9.808 4.573 5.022 1.00 82.25 98 VAL A N 1
ATOM 767 C CA . VAL A 1 98 ? 9.631 4.577 3.562 1.00 82.25 98 VAL A CA 1
ATOM 768 C C . VAL A 1 98 ? 10.604 5.515 2.841 1.00 82.25 98 VAL A C 1
ATOM 770 O O . VAL A 1 98 ? 10.729 5.408 1.625 1.00 82.25 98 VAL A O 1
ATOM 773 N N . ALA A 1 99 ? 11.266 6.410 3.585 1.00 82.69 99 ALA A N 1
ATOM 774 C CA . ALA A 1 99 ? 12.125 7.463 3.058 1.00 82.69 99 ALA A CA 1
ATOM 775 C C . ALA A 1 99 ? 13.624 7.183 3.163 1.00 82.69 99 ALA A C 1
ATOM 777 O O . ALA A 1 99 ? 14.402 7.737 2.388 1.00 82.69 99 ALA A O 1
ATOM 778 N N . VAL A 1 100 ? 14.034 6.375 4.139 1.00 86.12 100 VAL A N 1
ATOM 779 C CA . VAL A 1 100 ? 15.439 6.013 4.338 1.00 86.12 100 VAL A CA 1
ATOM 780 C C . VAL A 1 100 ? 15.785 4.727 3.591 1.00 86.12 100 VAL A C 1
ATOM 782 O O . VAL A 1 100 ? 14.958 3.823 3.504 1.00 86.12 100 VAL A O 1
ATOM 785 N N . ASP A 1 101 ? 17.037 4.619 3.147 1.00 84.81 101 ASP A N 1
ATOM 786 C CA . ASP A 1 101 ? 17.615 3.422 2.521 1.00 84.81 101 ASP A CA 1
ATOM 787 C C . ASP A 1 101 ? 18.842 2.918 3.318 1.00 84.81 101 ASP A C 1
ATOM 789 O O . ASP A 1 101 ? 19.260 3.525 4.316 1.00 84.81 101 ASP A O 1
ATOM 793 N N . GLY A 1 102 ? 19.401 1.772 2.912 1.00 86.00 102 GLY A N 1
ATOM 794 C CA . GLY A 1 102 ? 20.636 1.205 3.469 1.00 86.00 102 GLY A CA 1
ATOM 795 C C . GLY A 1 102 ? 20.602 0.981 4.987 1.00 86.00 102 GLY A C 1
ATOM 796 O O . GLY A 1 102 ? 19.603 0.526 5.551 1.00 86.00 102 GLY A O 1
ATOM 797 N N . ASP A 1 103 ? 21.691 1.325 5.675 1.00 88.44 103 ASP A N 1
ATOM 798 C CA . ASP A 1 103 ? 21.819 1.121 7.125 1.00 88.44 103 ASP A CA 1
ATOM 799 C C . ASP A 1 103 ? 20.765 1.883 7.934 1.00 88.44 103 ASP A C 1
ATOM 801 O O . ASP A 1 103 ? 20.283 1.396 8.960 1.00 88.44 103 ASP A O 1
ATOM 805 N N . SER A 1 104 ? 20.373 3.075 7.477 1.00 88.75 104 SER A N 1
ATOM 806 C CA . SER A 1 104 ? 19.308 3.854 8.113 1.00 88.75 104 SER A CA 1
ATOM 807 C C . SER A 1 104 ? 17.975 3.113 8.039 1.00 88.75 104 SER A C 1
ATOM 809 O O . SER A 1 104 ? 17.292 2.989 9.059 1.00 88.75 104 SER A O 1
ATOM 811 N N . HIS A 1 105 ? 17.644 2.537 6.880 1.00 89.38 105 HIS A N 1
ATOM 812 C CA . HIS A 1 105 ? 16.470 1.680 6.729 1.00 89.38 105 HIS A CA 1
ATOM 813 C C . HIS A 1 105 ? 16.533 0.454 7.638 1.00 89.38 105 HIS A C 1
ATOM 815 O O . HIS A 1 105 ? 15.565 0.171 8.345 1.00 89.38 105 HIS A O 1
ATOM 821 N N . ILE A 1 106 ? 17.674 -0.241 7.697 1.00 89.75 106 ILE A N 1
ATOM 822 C CA . ILE A 1 106 ? 17.862 -1.411 8.570 1.00 89.75 106 ILE A CA 1
ATOM 823 C C . ILE A 1 106 ? 17.615 -1.039 10.039 1.00 89.75 106 ILE A C 1
ATOM 825 O O . ILE A 1 106 ? 16.891 -1.749 10.747 1.00 89.75 106 ILE A O 1
ATOM 829 N N . ARG A 1 107 ? 18.158 0.097 10.496 1.00 92.69 107 ARG A N 1
ATOM 830 C CA . ARG A 1 107 ? 17.964 0.587 11.868 1.00 92.69 107 ARG A CA 1
ATOM 831 C C . ARG A 1 107 ? 16.499 0.906 12.157 1.00 92.69 107 ARG A C 1
ATOM 833 O O . ARG A 1 107 ? 15.942 0.348 13.103 1.00 92.69 107 ARG A O 1
ATOM 840 N N . VAL A 1 108 ? 15.854 1.745 11.342 1.00 91.00 108 VAL A N 1
ATOM 841 C CA . VAL A 1 108 ? 14.443 2.131 11.539 1.00 91.00 108 VAL A CA 1
ATOM 842 C C . VAL A 1 108 ? 13.533 0.900 11.481 1.00 91.00 108 VAL A C 1
ATOM 844 O O . VAL A 1 108 ? 12.691 0.703 12.360 1.00 91.00 108 VAL A O 1
ATOM 847 N N . ARG A 1 109 ? 13.756 0.006 10.511 1.00 91.75 109 ARG A N 1
ATOM 848 C CA . ARG A 1 109 ? 13.016 -1.255 10.373 1.00 91.75 109 ARG A CA 1
ATOM 849 C C . ARG A 1 109 ? 13.148 -2.128 11.616 1.00 91.75 109 ARG A C 1
ATOM 851 O O . ARG A 1 109 ? 12.155 -2.705 12.051 1.00 91.75 109 ARG A O 1
ATOM 858 N N . SER A 1 110 ? 14.342 -2.218 12.203 1.00 93.62 110 SER A N 1
ATOM 859 C CA . SER A 1 110 ? 14.581 -2.991 13.427 1.00 93.62 110 SER A CA 1
ATOM 860 C C . SER A 1 110 ? 13.727 -2.489 14.595 1.00 93.62 110 SER A C 1
ATOM 862 O O . SER A 1 110 ? 13.103 -3.300 15.283 1.00 93.62 110 SER A O 1
ATOM 864 N N . PHE A 1 111 ? 13.621 -1.169 14.785 1.00 92.25 111 PHE A N 1
ATOM 865 C CA . PHE A 1 111 ? 12.747 -0.587 15.811 1.00 92.25 111 PHE A CA 1
ATOM 866 C C . PHE A 1 111 ? 11.273 -0.914 15.564 1.00 92.25 111 PHE A C 1
ATOM 868 O O . PHE A 1 111 ? 10.594 -1.391 16.474 1.00 92.25 111 PHE A O 1
ATOM 875 N N . VAL A 1 112 ? 10.794 -0.738 14.328 1.00 91.38 112 VAL A N 1
ATOM 876 C CA . VAL A 1 112 ? 9.402 -1.046 13.962 1.00 91.38 112 VAL A CA 1
ATOM 877 C C . VAL A 1 112 ? 9.094 -2.525 14.200 1.00 91.38 112 VAL A C 1
ATOM 879 O O . VAL A 1 112 ? 8.140 -2.851 14.900 1.00 91.38 112 VAL A O 1
ATOM 882 N N . VAL A 1 113 ? 9.934 -3.436 13.699 1.00 92.06 113 VAL A N 1
ATOM 883 C CA . VAL A 1 113 ? 9.761 -4.888 13.870 1.00 92.06 113 VAL A CA 1
ATOM 884 C C . VAL A 1 113 ? 9.730 -5.277 15.347 1.00 92.06 113 VAL A C 1
ATOM 886 O O . VAL A 1 113 ? 8.885 -6.080 15.739 1.00 92.06 113 VAL A O 1
ATOM 889 N N . LYS A 1 114 ? 10.599 -4.697 16.184 1.00 91.19 114 LYS A N 1
ATOM 890 C CA . LYS A 1 114 ? 10.565 -4.920 17.638 1.00 91.19 114 LYS A CA 1
ATOM 891 C C . LYS A 1 114 ? 9.241 -4.450 18.253 1.00 91.19 114 LYS A C 1
ATOM 893 O O . LYS A 1 114 ? 8.661 -5.169 19.066 1.00 91.19 114 LYS A O 1
ATOM 898 N N . ALA A 1 115 ? 8.737 -3.293 17.832 1.00 88.75 115 ALA A N 1
ATOM 899 C CA . ALA A 1 115 ? 7.528 -2.694 18.387 1.00 88.75 115 ALA A CA 1
ATOM 900 C C . ALA A 1 115 ? 6.229 -3.432 18.019 1.00 88.75 115 ALA A C 1
ATOM 902 O O . ALA A 1 115 ? 5.298 -3.418 18.827 1.00 88.75 115 ALA A O 1
ATOM 903 N N . ILE A 1 116 ? 6.146 -4.066 16.839 1.00 91.69 116 ILE A N 1
ATOM 904 C CA . ILE A 1 116 ? 4.875 -4.637 16.342 1.00 91.69 116 ILE A CA 1
ATOM 905 C C . ILE A 1 116 ? 4.917 -6.099 15.894 1.00 91.69 116 ILE A C 1
ATOM 907 O O . ILE A 1 116 ? 3.867 -6.724 15.847 1.00 91.69 116 ILE A O 1
ATOM 911 N N . ASN A 1 117 ? 6.085 -6.661 15.568 1.00 90.75 117 ASN A N 1
ATOM 912 C CA . ASN A 1 117 ? 6.188 -7.970 14.904 1.00 90.75 117 ASN A CA 1
ATOM 913 C C . ASN A 1 117 ? 6.972 -9.012 15.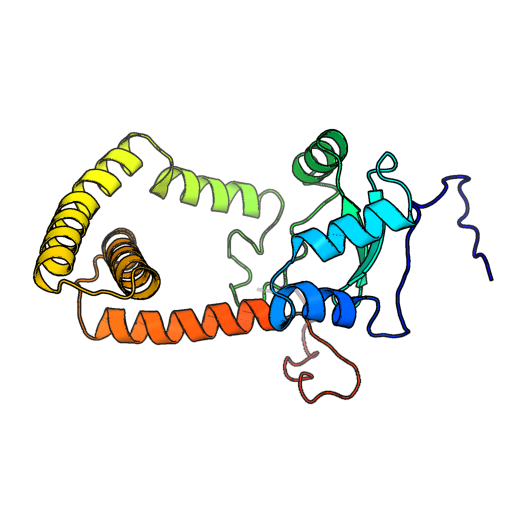725 1.00 90.75 117 ASN A C 1
ATOM 915 O O . ASN A 1 117 ? 7.466 -10.006 15.199 1.00 90.75 117 ASN A O 1
ATOM 919 N N . ARG A 1 118 ? 7.132 -8.774 17.031 1.00 93.12 118 ARG A N 1
ATOM 920 C CA . ARG A 1 118 ? 7.656 -9.766 17.982 1.00 93.12 118 ARG A CA 1
ATOM 921 C C . ARG A 1 118 ? 6.501 -10.463 18.700 1.00 93.12 118 ARG A C 1
ATOM 923 O O . ARG A 1 118 ? 5.498 -9.797 18.949 1.00 93.12 118 ARG A O 1
ATOM 930 N N . PRO A 1 119 ? 6.640 -11.745 19.086 1.00 94.12 119 PRO A N 1
ATOM 931 C CA . PRO A 1 119 ? 5.582 -12.483 19.781 1.00 94.12 119 PRO A CA 1
ATOM 932 C C . PRO A 1 119 ? 5.008 -11.739 20.996 1.00 94.12 119 PRO A C 1
ATOM 934 O O . PRO A 1 119 ? 3.792 -11.596 21.110 1.00 94.12 119 PRO A O 1
ATOM 937 N N . ASP A 1 120 ? 5.868 -11.169 21.844 1.00 93.19 120 ASP A N 1
ATOM 938 C CA . ASP A 1 120 ? 5.433 -10.412 23.027 1.00 93.19 120 ASP A CA 1
ATOM 939 C C . ASP A 1 120 ? 4.677 -9.130 22.661 1.00 93.19 120 ASP A C 1
ATOM 941 O O . ASP A 1 120 ? 3.668 -8.785 23.281 1.00 93.19 120 ASP A O 1
ATOM 945 N N . SER A 1 121 ? 5.132 -8.434 21.616 1.00 91.12 121 SER A N 1
ATOM 946 C CA . SER A 1 121 ? 4.462 -7.246 21.084 1.00 91.12 121 SER A CA 1
ATOM 947 C C . SER A 1 121 ? 3.093 -7.603 20.511 1.00 91.12 121 SER A C 1
ATOM 949 O O . SER A 1 121 ? 2.111 -6.955 20.856 1.00 91.12 121 SER A O 1
ATOM 951 N N . LEU A 1 122 ? 2.990 -8.675 19.722 1.00 92.94 122 LEU A N 1
ATOM 952 C CA . LEU A 1 122 ? 1.721 -9.164 19.177 1.00 92.94 122 LEU A CA 1
ATOM 953 C C . LEU A 1 122 ? 0.743 -9.574 20.282 1.00 92.94 122 LEU A C 1
ATOM 955 O O . LEU A 1 122 ? -0.442 -9.243 20.208 1.00 92.94 122 LEU A O 1
ATOM 959 N N . ARG A 1 123 ? 1.231 -10.226 21.345 1.00 94.31 123 ARG A N 1
ATOM 960 C CA . ARG A 1 123 ? 0.418 -10.566 22.518 1.00 94.31 123 ARG A CA 1
ATOM 961 C C . ARG A 1 123 ? -0.113 -9.310 23.208 1.00 94.31 123 ARG A C 1
ATOM 963 O O . ARG A 1 123 ? -1.310 -9.224 23.471 1.00 94.31 123 ARG A O 1
ATOM 970 N N . ARG A 1 124 ? 0.747 -8.316 23.459 1.00 90.94 124 ARG A N 1
ATOM 971 C CA . ARG A 1 124 ? 0.353 -7.026 24.057 1.00 90.94 124 ARG A CA 1
ATOM 972 C C . ARG A 1 124 ? -0.659 -6.273 23.193 1.00 90.94 124 ARG A C 1
ATOM 974 O O . ARG A 1 124 ? -1.654 -5.789 23.722 1.00 90.94 124 ARG A O 1
ATOM 981 N N . ILE A 1 125 ? -0.428 -6.208 21.881 1.00 91.44 125 ILE A N 1
ATOM 982 C CA . ILE A 1 125 ? -1.348 -5.607 20.904 1.00 91.44 125 ILE A CA 1
ATOM 983 C C . ILE A 1 125 ? -2.712 -6.297 20.981 1.00 91.44 125 ILE A C 1
ATOM 985 O O . ILE A 1 125 ? -3.729 -5.627 21.129 1.00 91.44 125 ILE A O 1
ATOM 989 N N . THR A 1 126 ? -2.735 -7.631 20.941 1.00 91.94 126 THR A N 1
ATOM 990 C CA . THR A 1 126 ? -3.976 -8.418 20.984 1.00 91.94 126 THR A CA 1
ATOM 991 C C . THR A 1 126 ? -4.769 -8.133 22.257 1.00 91.94 126 THR A C 1
ATOM 993 O O . THR A 1 126 ? -5.949 -7.797 22.175 1.00 91.94 126 THR A O 1
ATOM 996 N N . LEU A 1 127 ? -4.113 -8.172 23.422 1.00 91.81 127 LEU A N 1
ATOM 997 C CA . LEU A 1 127 ? -4.755 -7.891 24.709 1.00 91.81 127 LEU A CA 1
ATOM 998 C C . LEU A 1 127 ? -5.298 -6.456 24.796 1.00 91.81 127 LEU A C 1
ATOM 1000 O O . LEU A 1 127 ? -6.367 -6.240 25.360 1.00 91.81 127 LEU A O 1
ATOM 1004 N N . ALA A 1 128 ? -4.594 -5.478 24.221 1.00 87.75 128 ALA A N 1
ATOM 1005 C CA . ALA A 1 128 ? -5.027 -4.082 24.221 1.00 87.75 128 ALA A CA 1
ATOM 1006 C C . ALA A 1 128 ? -6.213 -3.818 23.273 1.00 87.75 128 ALA A C 1
ATOM 1008 O O . ALA A 1 128 ? -7.081 -2.996 23.574 1.00 87.75 128 ALA A O 1
ATOM 1009 N N . ILE A 1 129 ? -6.251 -4.498 22.125 1.00 91.06 129 ILE A N 1
ATOM 1010 C CA . ILE A 1 129 ? -7.214 -4.241 21.046 1.00 91.06 129 ILE A CA 1
ATOM 1011 C C . ILE A 1 129 ? -8.504 -5.059 21.204 1.00 91.06 129 ILE A C 1
ATOM 1013 O O . ILE A 1 129 ? -9.587 -4.569 20.869 1.00 91.06 129 ILE A O 1
ATOM 1017 N N . GLN A 1 130 ? -8.422 -6.289 21.720 1.00 93.50 130 GLN A N 1
ATOM 1018 C CA . GLN A 1 130 ? -9.556 -7.218 21.800 1.00 93.50 130 GLN A CA 1
ATOM 1019 C C . GLN A 1 130 ? -10.804 -6.630 22.493 1.00 93.50 130 GLN A C 1
ATOM 1021 O O . GLN A 1 130 ? -11.900 -6.790 21.942 1.00 93.50 130 GLN A O 1
ATOM 1026 N N . PRO A 1 131 ? -10.702 -5.899 23.623 1.00 91.94 131 PRO A N 1
ATOM 1027 C CA . PRO A 1 131 ? -11.878 -5.293 24.251 1.00 91.94 131 PRO A CA 1
ATOM 1028 C C . PRO A 1 131 ? -12.563 -4.250 23.358 1.00 91.94 131 PRO A C 1
ATOM 1030 O O . PRO A 1 131 ? -13.790 -4.216 23.263 1.00 91.94 131 PRO A O 1
ATOM 1033 N N . ARG A 1 132 ? -11.782 -3.422 22.651 1.00 89.81 132 ARG A N 1
ATOM 1034 C CA . ARG A 1 132 ? -12.301 -2.370 21.759 1.00 89.81 132 ARG A CA 1
ATOM 1035 C C . ARG A 1 132 ? -13.001 -2.960 20.543 1.00 89.81 132 ARG A C 1
ATOM 1037 O O . ARG A 1 132 ? -14.093 -2.521 20.197 1.00 89.81 132 ARG A O 1
ATOM 1044 N N . VAL A 1 133 ? -12.403 -3.981 19.930 1.00 94.19 133 VAL A N 1
ATOM 1045 C CA . VAL A 1 133 ? -13.012 -4.698 18.799 1.00 94.19 133 VAL A CA 1
ATOM 1046 C C . VAL A 1 133 ? -14.314 -5.373 19.226 1.00 94.19 133 VAL A C 1
ATOM 1048 O O . VAL A 1 133 ? -15.317 -5.243 18.530 1.00 94.19 133 VAL A O 1
ATOM 1051 N N . THR A 1 134 ? -14.334 -6.021 20.392 1.00 95.75 134 THR A N 1
ATOM 1052 C CA . THR A 1 134 ? -15.541 -6.679 20.922 1.00 95.75 134 THR A CA 1
ATOM 1053 C C . THR A 1 134 ? -16.675 -5.675 21.144 1.00 95.75 134 THR A C 1
ATOM 1055 O O . THR A 1 134 ? -17.789 -5.880 20.660 1.00 95.75 134 THR A O 1
ATOM 1058 N N . THR A 1 135 ? -16.385 -4.548 21.801 1.00 94.12 135 THR A N 1
ATOM 1059 C CA . THR A 1 135 ? -17.355 -3.463 22.026 1.00 94.12 135 THR A CA 1
ATOM 1060 C C . THR A 1 135 ? -17.861 -2.863 20.713 1.00 94.12 135 THR A C 1
ATOM 1062 O O . THR A 1 135 ? -19.058 -2.610 20.564 1.00 94.12 135 THR A O 1
ATOM 1065 N N . ALA A 1 136 ? -16.974 -2.661 19.735 1.00 93.56 136 ALA A N 1
ATOM 1066 C CA . ALA A 1 136 ? -17.359 -2.143 18.429 1.00 93.56 136 ALA A CA 1
ATOM 1067 C C . ALA A 1 136 ? -18.305 -3.100 17.693 1.00 93.56 136 ALA A C 1
ATOM 1069 O O . ALA A 1 136 ? -19.361 -2.671 17.236 1.00 93.56 136 ALA A O 1
ATOM 1070 N N . LEU A 1 137 ? -17.988 -4.398 17.658 1.00 95.50 137 LEU A N 1
ATOM 1071 C CA . LEU A 1 137 ? -18.845 -5.415 17.043 1.00 95.50 137 LEU A CA 1
ATOM 1072 C C . LEU A 1 137 ? -20.239 -5.442 17.685 1.00 95.50 137 LEU A C 1
ATOM 1074 O O . LEU A 1 137 ? -21.243 -5.404 16.976 1.00 95.50 137 LEU A O 1
ATOM 1078 N N . GLN A 1 138 ? -20.317 -5.422 19.019 1.00 96.62 138 GLN A N 1
ATOM 1079 C CA . GLN A 1 138 ? -21.596 -5.349 19.734 1.00 96.62 138 GLN A CA 1
ATOM 1080 C C . GLN A 1 138 ? -22.380 -4.073 19.393 1.00 96.62 138 GLN A C 1
ATOM 1082 O O . GLN A 1 138 ? -23.599 -4.118 19.219 1.00 96.62 138 GLN A O 1
ATOM 1087 N N . SER A 1 139 ? -21.697 -2.930 19.272 1.00 95.00 139 SER A N 1
ATOM 1088 C CA . SER A 1 139 ? -22.311 -1.665 18.853 1.00 95.00 139 SER A CA 1
ATOM 1089 C C . SER A 1 139 ? -22.872 -1.748 17.432 1.00 95.00 139 SER A C 1
ATOM 1091 O O . SER A 1 139 ? -23.981 -1.280 17.178 1.00 95.00 139 SER A O 1
ATOM 1093 N N . TRP A 1 140 ? -22.143 -2.371 16.504 1.00 95.62 140 TRP A N 1
ATOM 1094 C CA . TRP A 1 140 ? -22.570 -2.501 15.110 1.00 95.62 140 TRP A CA 1
ATOM 1095 C C . TRP A 1 140 ? -23.814 -3.368 14.967 1.00 95.62 140 TRP A C 1
ATOM 1097 O O . TRP A 1 140 ? -24.722 -2.985 14.233 1.00 95.62 140 TRP A O 1
ATOM 1107 N N . VAL A 1 141 ? -23.898 -4.469 15.723 1.00 95.69 141 VAL A N 1
ATOM 1108 C CA . VAL A 1 141 ? -25.107 -5.306 15.777 1.00 95.69 141 VAL A CA 1
ATOM 1109 C C . VAL A 1 141 ? -26.306 -4.485 16.254 1.00 95.69 141 VAL A C 1
ATOM 1111 O O . VAL A 1 141 ? -27.352 -4.501 15.612 1.00 95.69 141 VAL A O 1
ATOM 1114 N N . LYS A 1 142 ? -26.147 -3.695 17.326 1.00 95.94 142 LYS A N 1
ATOM 1115 C CA . LYS A 1 142 ? -27.222 -2.838 17.860 1.00 95.94 142 LYS A CA 1
ATOM 1116 C C . LYS A 1 142 ? -27.665 -1.741 16.884 1.00 95.94 142 LYS A C 1
ATOM 1118 O O . LYS A 1 142 ? -28.837 -1.385 16.868 1.00 95.94 142 LYS A O 1
ATOM 1123 N N . LYS A 1 143 ? -26.749 -1.205 16.072 1.00 94.75 143 LYS A N 1
ATOM 1124 C CA . LYS A 1 143 ? -27.052 -0.198 15.036 1.00 94.75 143 LYS A CA 1
ATOM 1125 C C . LYS A 1 143 ? -27.814 -0.785 13.836 1.00 94.75 143 LYS A C 1
ATOM 1127 O O . LYS A 1 143 ? -28.409 -0.027 13.073 1.00 94.75 143 LYS A O 1
ATOM 1132 N N . GLY A 1 144 ? -27.777 -2.105 13.634 1.00 93.25 144 GLY A N 1
ATOM 1133 C CA . GLY A 1 144 ? -28.412 -2.802 12.514 1.00 93.25 144 GLY A CA 1
ATOM 1134 C C . GLY A 1 144 ? -27.703 -2.567 11.178 1.00 93.25 144 GLY A C 1
ATOM 1135 O O . GLY A 1 144 ? -27.069 -3.470 10.640 1.00 93.25 144 GLY A O 1
ATOM 1136 N N . ARG A 1 145 ? -27.782 -1.347 10.631 1.00 95.19 145 ARG A N 1
ATOM 1137 C CA . ARG A 1 145 ? -27.122 -0.974 9.370 1.00 95.19 145 ARG A CA 1
ATOM 1138 C C . ARG A 1 145 ? -25.955 -0.032 9.634 1.00 95.19 145 ARG A C 1
ATOM 1140 O O . ARG A 1 145 ? -26.134 1.071 10.142 1.00 95.19 145 ARG A O 1
ATOM 1147 N N . VAL A 1 146 ? -24.760 -0.448 9.220 1.00 95.19 146 VAL A N 1
ATOM 1148 C CA . VAL A 1 146 ? -23.533 0.346 9.348 1.00 95.19 146 VAL A CA 1
ATOM 1149 C C . VAL A 1 146 ? -22.764 0.420 8.036 1.00 95.19 146 VAL A C 1
ATOM 1151 O O . VAL A 1 146 ? -22.785 -0.500 7.220 1.00 95.19 146 VAL A O 1
ATOM 1154 N N . THR A 1 147 ? -22.023 1.508 7.841 1.00 95.94 147 THR A N 1
ATOM 1155 C CA . THR A 1 147 ? -21.021 1.595 6.774 1.00 95.94 147 THR A CA 1
ATOM 1156 C C . THR A 1 147 ? -19.735 0.924 7.252 1.00 95.94 147 THR A C 1
ATOM 1158 O O . THR A 1 147 ? -18.920 1.559 7.923 1.00 95.94 147 THR A O 1
ATOM 1161 N N . MET A 1 148 ? -19.542 -0.351 6.899 1.00 93.19 148 MET A N 1
ATOM 1162 C CA . MET A 1 148 ? -18.457 -1.184 7.442 1.00 93.19 148 MET A CA 1
ATOM 1163 C C . MET A 1 148 ? -17.070 -0.544 7.307 1.00 93.19 148 MET A C 1
ATOM 1165 O O . MET A 1 148 ? -16.321 -0.496 8.274 1.00 93.19 148 MET A O 1
ATOM 1169 N N . PHE A 1 149 ? -16.741 0.030 6.145 1.00 92.69 149 PHE A N 1
ATOM 1170 C CA . PHE A 1 149 ? -15.449 0.696 5.944 1.00 92.69 149 PHE A CA 1
ATOM 1171 C C . PHE A 1 149 ? -15.221 1.863 6.918 1.00 92.69 149 PHE A C 1
ATOM 1173 O O . PHE A 1 149 ? -14.125 2.016 7.453 1.00 92.69 149 PHE A O 1
ATOM 1180 N N . LYS A 1 150 ? -16.257 2.672 7.179 1.00 91.75 150 LYS A N 1
ATOM 1181 C CA . LYS A 1 150 ? -16.183 3.809 8.108 1.00 91.75 150 LYS A CA 1
ATOM 1182 C C . LYS A 1 150 ? -15.955 3.324 9.537 1.00 91.75 150 LYS A C 1
ATOM 1184 O O . LYS A 1 150 ? -15.079 3.838 10.224 1.00 91.75 150 LYS A O 1
ATOM 1189 N N . GLU A 1 151 ? -16.739 2.344 9.970 1.00 93.56 151 GLU A N 1
ATOM 1190 C CA . GLU A 1 151 ? -16.671 1.818 11.332 1.00 93.56 151 GLU A CA 1
ATOM 1191 C C . GLU A 1 151 ? -15.370 1.036 11.583 1.00 93.56 151 GLU A C 1
ATOM 1193 O O . GLU A 1 151 ? -14.693 1.282 12.580 1.00 93.56 151 GLU A O 1
ATOM 1198 N N . ALA A 1 152 ? -14.959 0.169 10.652 1.00 94.38 152 ALA A N 1
ATOM 1199 C CA . ALA A 1 152 ? -13.693 -0.557 10.729 1.00 94.38 152 ALA A CA 1
ATOM 1200 C C . ALA A 1 152 ? -12.505 0.407 10.778 1.00 94.38 152 ALA A C 1
ATOM 1202 O O . ALA A 1 152 ? -11.652 0.286 11.654 1.00 94.38 152 ALA A O 1
ATOM 1203 N N . LYS A 1 153 ? -12.488 1.422 9.899 1.00 92.69 153 LYS A N 1
ATOM 1204 C CA . LYS A 1 153 ? -11.446 2.452 9.904 1.00 92.69 153 LYS A CA 1
ATOM 1205 C C . LYS A 1 153 ? -11.373 3.170 11.254 1.00 92.69 153 LYS A C 1
ATOM 1207 O O . LYS A 1 153 ? -10.270 3.369 11.757 1.00 92.69 153 LYS A O 1
ATOM 1212 N N . LYS A 1 154 ? -12.519 3.548 11.832 1.00 91.50 154 LYS A N 1
ATOM 1213 C CA . LYS A 1 154 ? -12.570 4.216 13.140 1.00 91.50 154 LYS A CA 1
ATOM 1214 C C . LYS A 1 154 ? -11.929 3.347 14.224 1.00 91.50 154 LYS A C 1
ATOM 1216 O O . LYS A 1 154 ? -11.010 3.798 14.899 1.00 91.50 154 LYS A O 1
ATOM 1221 N N . VAL A 1 155 ? -12.345 2.085 14.328 1.00 93.12 155 VAL A N 1
ATOM 1222 C CA . VAL A 1 155 ? -11.792 1.137 15.310 1.00 93.12 155 VAL A CA 1
ATOM 1223 C C . VAL A 1 155 ? -10.292 0.929 15.103 1.00 93.12 155 VAL A C 1
ATOM 1225 O O . VAL A 1 155 ? -9.532 0.938 16.068 1.00 93.12 155 VAL A O 1
ATOM 1228 N N . THR A 1 156 ? -9.828 0.776 13.861 1.00 93.25 156 THR A N 1
ATOM 1229 C CA . THR A 1 156 ? -8.394 0.650 13.562 1.00 93.25 156 THR A CA 1
ATOM 1230 C C . THR A 1 156 ? -7.616 1.885 14.010 1.00 93.25 156 THR A C 1
ATOM 1232 O O . THR A 1 156 ? -6.585 1.744 14.665 1.00 93.25 156 THR A O 1
ATOM 1235 N N . PHE A 1 157 ? -8.106 3.084 13.697 1.00 92.75 157 PHE A N 1
ATOM 1236 C CA . PHE A 1 157 ? -7.426 4.329 14.045 1.00 92.75 157 PHE A CA 1
ATOM 1237 C C . PHE A 1 157 ? -7.340 4.535 15.561 1.00 92.75 157 PHE A C 1
ATOM 1239 O O . PHE A 1 157 ? -6.273 4.856 16.082 1.00 92.75 157 PHE A O 1
ATOM 1246 N N . GLU A 1 158 ? -8.427 4.262 16.285 1.00 91.81 158 GLU A N 1
ATOM 1247 C CA . GLU A 1 158 ? -8.442 4.330 17.748 1.00 91.81 158 GLU A CA 1
ATOM 1248 C C . GLU A 1 158 ? -7.471 3.335 18.390 1.00 91.81 158 GLU A C 1
ATOM 1250 O O . GLU A 1 158 ? -6.762 3.679 19.333 1.00 91.81 158 GLU A O 1
ATOM 1255 N N . ASN A 1 159 ? -7.381 2.115 17.855 1.00 92.31 159 ASN A N 1
ATOM 1256 C CA . ASN A 1 159 ? -6.434 1.112 18.338 1.00 92.31 159 ASN A CA 1
ATOM 1257 C C . ASN A 1 159 ? -4.973 1.514 18.090 1.00 92.31 159 ASN A C 1
ATOM 1259 O O . ASN A 1 159 ? -4.134 1.319 18.968 1.00 92.31 159 ASN A O 1
ATOM 1263 N N . ILE A 1 160 ? -4.667 2.102 16.928 1.00 91.06 160 ILE A N 1
ATOM 1264 C CA . ILE A 1 160 ? -3.332 2.642 16.627 1.00 91.06 160 ILE A CA 1
ATOM 1265 C C . ILE A 1 160 ? -2.991 3.762 17.616 1.00 91.06 160 ILE A C 1
ATOM 1267 O O . ILE A 1 160 ? -1.930 3.727 18.238 1.00 91.06 160 ILE A O 1
ATOM 1271 N N . GLY A 1 161 ? -3.905 4.717 17.811 1.00 90.94 161 GLY A N 1
ATOM 1272 C CA . GLY A 1 161 ? -3.729 5.818 18.757 1.00 90.94 161 GLY A CA 1
ATOM 1273 C C . GLY A 1 161 ? -3.512 5.338 20.192 1.00 90.94 161 GLY A C 1
ATOM 1274 O O . GLY A 1 161 ? -2.594 5.798 20.872 1.00 90.94 161 GLY A O 1
ATOM 1275 N N . LYS A 1 162 ? -4.293 4.346 20.633 1.00 88.44 162 LYS A N 1
ATOM 1276 C CA . LYS A 1 162 ? -4.137 3.745 21.957 1.00 88.44 162 LYS A CA 1
ATOM 1277 C C . LYS A 1 162 ? -2.805 3.014 22.108 1.00 88.44 162 LYS A C 1
ATOM 1279 O O . LYS A 1 162 ? -2.167 3.143 23.146 1.00 88.44 162 LYS A O 1
ATOM 1284 N N . TYR A 1 163 ? -2.381 2.245 21.106 1.00 88.12 163 TYR A N 1
ATOM 1285 C CA . TYR A 1 163 ? -1.164 1.438 21.212 1.00 88.12 163 TYR A CA 1
ATOM 1286 C C . TYR A 1 163 ? 0.118 2.278 21.155 1.00 88.12 163 TYR A C 1
ATOM 1288 O O . TYR A 1 163 ? 1.046 2.020 21.918 1.00 88.12 163 TYR A O 1
ATOM 1296 N N . PHE A 1 164 ? 0.180 3.278 20.271 1.00 86.81 164 PHE A N 1
ATOM 1297 C CA . PHE A 1 164 ? 1.400 4.065 20.050 1.00 86.81 164 PHE A CA 1
ATOM 1298 C C . PHE A 1 164 ? 1.487 5.343 20.883 1.00 86.81 164 PHE A C 1
ATOM 1300 O O . PHE A 1 164 ? 2.593 5.779 21.189 1.00 86.81 164 PHE A O 1
ATOM 1307 N N . ALA A 1 165 ? 0.352 5.944 21.240 1.00 87.50 165 ALA A N 1
ATOM 1308 C CA . ALA A 1 165 ? 0.307 7.233 21.932 1.00 87.50 165 ALA A CA 1
ATOM 1309 C C . ALA A 1 165 ? -0.516 7.197 23.229 1.00 87.50 165 ALA A C 1
ATOM 1311 O O . ALA A 1 165 ? -0.710 8.232 23.861 1.00 87.50 165 ALA A O 1
ATOM 1312 N N . SER A 1 166 ? -1.014 6.022 23.639 1.00 88.06 166 SER A N 1
ATOM 1313 C CA . SER A 1 166 ? -1.881 5.858 24.815 1.00 88.06 166 SER A CA 1
ATOM 1314 C C . SER A 1 166 ? -3.154 6.710 24.783 1.00 88.06 166 SER A C 1
ATOM 1316 O O . SER A 1 166 ? -3.781 6.908 25.822 1.00 88.06 166 SER A O 1
ATOM 1318 N N . PHE A 1 167 ? -3.571 7.176 23.602 1.00 89.75 167 PHE A N 1
ATOM 1319 C CA . PHE A 1 167 ? -4.759 8.007 23.452 1.00 89.75 167 PHE A CA 1
ATOM 1320 C C . PHE A 1 167 ? -6.045 7.208 23.664 1.00 89.75 167 PHE A C 1
ATOM 1322 O O . PHE A 1 167 ? -6.177 6.066 23.219 1.00 89.75 167 PHE A O 1
ATOM 1329 N N . GLU A 1 168 ? -7.004 7.838 24.337 1.00 88.44 168 GLU A N 1
ATOM 1330 C CA . GLU A 1 168 ? -8.365 7.331 24.476 1.00 88.44 168 GLU A CA 1
ATOM 1331 C C . GLU A 1 168 ? -9.263 7.832 23.347 1.00 88.44 168 GLU A C 1
ATOM 1333 O O . GLU A 1 168 ? -9.006 8.878 22.746 1.00 88.44 168 GLU A O 1
ATOM 1338 N N . SER A 1 169 ? -10.331 7.081 23.064 1.00 85.31 169 SER A N 1
ATOM 1339 C CA . SER A 1 169 ? -11.330 7.470 22.065 1.00 85.31 169 SER A CA 1
ATOM 1340 C C . SER A 1 169 ? -11.959 8.810 22.453 1.00 85.31 169 SER A C 1
ATOM 1342 O O . SER A 1 169 ? -12.346 9.004 23.605 1.00 85.31 169 SER A O 1
ATOM 1344 N N . GLY A 1 170 ? -12.073 9.733 21.498 1.00 87.38 170 GLY A N 1
ATOM 1345 C CA . GLY A 1 170 ? -12.620 11.061 21.752 1.00 87.38 170 GLY A CA 1
ATOM 1346 C C . GLY A 1 170 ? -12.110 12.134 20.785 1.00 87.38 170 GLY A C 1
ATOM 1347 O O . GLY A 1 170 ? -11.443 11.811 19.797 1.00 87.38 170 GLY A O 1
ATOM 1348 N N . PRO A 1 171 ? -12.366 13.420 21.095 1.00 89.00 171 PRO A N 1
ATOM 1349 C CA . PRO A 1 171 ? -12.163 14.536 20.167 1.00 89.00 171 PRO A CA 1
ATOM 1350 C C . PRO A 1 171 ? -10.733 14.668 19.628 1.00 89.00 171 PRO A C 1
ATOM 1352 O O . PRO A 1 171 ? -10.531 15.060 18.482 1.00 89.00 171 PRO A O 1
ATOM 1355 N N . VAL A 1 172 ? -9.729 14.317 20.438 1.00 89.44 172 VAL A N 1
ATOM 1356 C CA . VAL A 1 172 ? -8.315 14.359 20.031 1.00 89.44 172 VAL A CA 1
ATOM 1357 C C . VAL A 1 172 ? -8.043 13.375 18.891 1.00 89.44 172 VAL A C 1
ATOM 1359 O O . VAL A 1 172 ? -7.446 13.751 17.883 1.00 89.44 172 VAL A O 1
ATOM 1362 N N . LEU A 1 173 ? -8.508 12.128 19.018 1.00 90.38 173 LEU A N 1
ATOM 1363 C CA . LEU A 1 173 ? -8.345 11.120 17.969 1.00 90.38 173 LEU A CA 1
ATOM 1364 C C . LEU A 1 173 ? -9.218 11.410 16.749 1.00 90.38 173 LEU A C 1
ATOM 1366 O O . LEU A 1 173 ? -8.771 11.174 15.629 1.00 90.38 173 LEU A O 1
ATOM 1370 N N . ASP A 1 174 ? -10.415 11.965 16.941 1.00 89.62 174 ASP A N 1
ATOM 1371 C CA . ASP A 1 174 ? -11.277 12.372 15.828 1.00 89.62 174 ASP A CA 1
ATOM 1372 C C . ASP A 1 174 ? -10.602 13.464 14.976 1.00 89.62 174 ASP A C 1
ATOM 1374 O O . ASP A 1 174 ? -10.555 13.359 13.747 1.00 89.62 174 ASP A O 1
ATOM 1378 N N . ASN A 1 175 ? -9.989 14.465 15.619 1.00 91.12 175 ASN A N 1
ATOM 1379 C CA . ASN A 1 175 ? -9.206 15.495 14.933 1.00 91.12 175 ASN A CA 1
ATOM 1380 C C . ASN A 1 175 ? -7.969 14.908 14.239 1.00 91.12 175 ASN A C 1
ATOM 1382 O O . ASN A 1 175 ? -7.664 15.267 13.099 1.00 91.12 175 ASN A O 1
ATOM 1386 N N . LEU A 1 176 ? -7.272 13.969 14.885 1.00 91.06 176 LEU A N 1
ATOM 1387 C CA . LEU A 1 176 ? -6.107 13.319 14.290 1.00 91.06 176 LEU A CA 1
ATOM 1388 C C . LEU A 1 176 ? -6.482 12.461 13.067 1.00 91.06 176 LEU A C 1
ATOM 1390 O O . LEU A 1 176 ? -5.725 12.450 12.100 1.00 91.06 176 LEU A O 1
ATOM 1394 N N . ASP A 1 177 ? -7.646 11.798 13.042 1.00 89.25 177 ASP A N 1
ATOM 1395 C CA . ASP A 1 177 ? -8.126 11.071 11.850 1.00 89.25 177 ASP A CA 1
ATOM 1396 C C . ASP A 1 177 ? -8.398 12.030 10.681 1.00 89.25 177 ASP A C 1
ATOM 1398 O O . ASP A 1 177 ? -8.127 11.696 9.524 1.00 89.25 177 ASP A O 1
ATOM 1402 N N . VAL A 1 178 ? -8.894 13.244 10.951 1.00 89.62 178 VAL A N 1
ATOM 1403 C CA . VAL A 1 178 ? -9.062 14.280 9.917 1.00 89.62 178 VAL A CA 1
ATOM 1404 C C . VAL A 1 178 ? -7.707 14.701 9.343 1.00 89.62 178 VAL A C 1
ATOM 1406 O O . VAL A 1 178 ? -7.537 14.687 8.121 1.00 89.62 178 VAL A O 1
ATOM 1409 N N . LEU A 1 179 ? -6.724 14.993 10.199 1.00 88.25 179 LEU A N 1
ATOM 1410 C CA . LEU A 1 179 ? -5.366 15.336 9.761 1.00 88.25 179 LEU A CA 1
ATOM 1411 C C . LEU A 1 179 ? -4.716 14.183 8.983 1.00 88.25 179 LEU A C 1
ATOM 1413 O O . LEU A 1 179 ? -4.145 14.392 7.913 1.00 88.25 179 LEU A O 1
ATOM 1417 N N . PHE A 1 180 ? -4.877 12.949 9.462 1.00 87.88 180 PHE A N 1
ATOM 1418 C CA . PHE A 1 180 ? -4.351 11.755 8.809 1.00 87.88 180 PHE A CA 1
ATOM 1419 C C . PHE A 1 180 ? -4.983 11.521 7.430 1.00 87.88 180 PHE A C 1
ATOM 1421 O O . PHE A 1 180 ? -4.289 11.151 6.485 1.00 87.88 180 PHE A O 1
ATOM 1428 N N . LYS A 1 181 ? -6.287 11.786 7.255 1.00 86.06 181 LYS A N 1
ATOM 1429 C CA . LYS A 1 181 ? -6.926 11.759 5.924 1.00 86.06 181 LYS A CA 1
ATOM 1430 C C . LYS A 1 181 ? -6.279 12.760 4.968 1.00 86.06 181 LYS A C 1
ATOM 1432 O O . LYS A 1 181 ? -6.022 12.394 3.822 1.00 86.06 181 LYS A O 1
ATOM 1437 N N . GLY A 1 182 ? -6.010 13.981 5.434 1.00 84.38 182 GLY A N 1
ATOM 1438 C CA . GLY A 1 182 ? -5.314 15.007 4.653 1.00 84.38 182 GLY A CA 1
ATOM 1439 C C . GLY A 1 182 ? -3.908 14.564 4.246 1.00 84.38 182 GLY A C 1
ATOM 1440 O O . GLY A 1 182 ? -3.554 14.646 3.071 1.00 84.38 182 GLY A O 1
ATOM 1441 N N . LEU A 1 183 ? -3.155 13.988 5.187 1.00 84.00 183 LEU A N 1
ATOM 1442 C CA . LEU A 1 183 ? -1.821 13.438 4.946 1.00 84.00 183 LEU A CA 1
ATOM 1443 C C . LEU A 1 183 ? -1.831 12.340 3.869 1.00 84.00 183 LEU A C 1
ATOM 1445 O O . LEU A 1 183 ? -1.068 12.400 2.907 1.00 84.00 183 LEU A O 1
ATOM 1449 N N . ILE A 1 184 ? -2.728 11.355 3.992 1.00 82.06 184 ILE A N 1
ATOM 1450 C CA . ILE A 1 184 ? -2.858 10.258 3.020 1.00 82.06 184 ILE A CA 1
ATOM 1451 C C . ILE A 1 184 ? -3.303 10.772 1.648 1.00 82.06 184 ILE A C 1
ATOM 1453 O O . ILE A 1 184 ? -2.866 10.244 0.623 1.00 82.06 184 ILE A O 1
ATOM 1457 N N . TYR A 1 185 ? -4.160 11.794 1.605 1.00 80.50 185 TYR A N 1
ATOM 1458 C CA . TYR A 1 185 ? -4.530 12.440 0.350 1.00 80.50 185 TYR A CA 1
ATOM 1459 C C . TYR A 1 185 ? -3.311 13.092 -0.311 1.00 80.50 185 TYR A C 1
ATOM 1461 O O . TYR A 1 185 ? -3.044 12.800 -1.476 1.00 80.50 185 TYR A O 1
ATOM 1469 N N . GLY A 1 186 ? -2.537 13.877 0.448 1.00 75.12 186 GLY A N 1
ATOM 1470 C CA . GLY A 1 186 ? -1.277 14.477 0.006 1.00 75.12 186 GLY A CA 1
ATOM 1471 C C . GLY A 1 186 ? -0.308 13.437 -0.555 1.00 75.12 186 GLY A C 1
ATOM 1472 O O . GLY A 1 186 ? 0.142 13.553 -1.693 1.00 75.12 186 GLY A O 1
ATOM 1473 N N . PHE A 1 187 ? -0.067 12.361 0.199 1.00 73.56 187 PHE A N 1
ATOM 1474 C CA . PHE A 1 187 ? 0.815 11.263 -0.205 1.00 73.56 187 PHE A CA 1
ATOM 1475 C C . PHE A 1 187 ? 0.423 10.656 -1.563 1.00 73.56 187 PHE A C 1
ATOM 1477 O O . PHE A 1 187 ? 1.281 10.353 -2.387 1.00 73.56 187 PHE A O 1
ATOM 1484 N N . ARG A 1 188 ? -0.882 10.531 -1.843 1.00 69.81 188 ARG A N 1
ATOM 1485 C CA . ARG A 1 188 ? -1.390 9.983 -3.113 1.00 69.81 188 ARG A CA 1
ATOM 1486 C C . ARG A 1 188 ? -1.296 10.944 -4.298 1.00 69.81 188 ARG A C 1
ATOM 1488 O O . ARG A 1 188 ? -1.311 10.475 -5.434 1.00 69.81 188 ARG A O 1
ATOM 1495 N N . VAL A 1 189 ? -1.269 12.256 -4.065 1.00 67.75 189 VAL A N 1
ATOM 1496 C CA . VAL A 1 189 ? -1.195 13.267 -5.140 1.00 67.75 189 VAL A CA 1
ATOM 1497 C C . VAL A 1 189 ? 0.228 13.772 -5.396 1.00 67.75 189 VAL A C 1
ATOM 1499 O O . VAL A 1 189 ? 0.466 14.384 -6.434 1.00 67.75 189 VAL A O 1
ATOM 1502 N N . SER A 1 190 ? 1.166 13.459 -4.496 1.00 57.22 190 SER A N 1
ATOM 1503 C CA . SER A 1 190 ? 2.554 13.942 -4.470 1.00 57.22 190 SER A CA 1
ATOM 1504 C C . SER A 1 190 ? 3.357 13.861 -5.785 1.00 57.22 190 SER A C 1
ATOM 1506 O O . SER A 1 190 ? 4.196 14.736 -5.963 1.00 57.22 190 SER A O 1
ATOM 1508 N N . PRO A 1 191 ? 3.160 12.902 -6.722 1.00 57.97 191 PRO A N 1
ATOM 1509 C CA . PRO A 1 191 ? 3.994 12.841 -7.932 1.00 57.97 191 PRO A CA 1
ATOM 1510 C C . PRO A 1 191 ? 3.380 13.448 -9.200 1.00 57.97 191 PRO A C 1
ATOM 1512 O O . PRO A 1 191 ? 3.965 13.317 -10.276 1.00 57.97 191 PRO A O 1
ATOM 1515 N N . ILE A 1 192 ? 2.187 14.047 -9.154 1.00 55.84 192 ILE A N 1
ATOM 1516 C CA . ILE A 1 192 ? 1.518 14.524 -10.378 1.00 55.84 192 ILE A CA 1
ATOM 1517 C C . ILE A 1 192 ? 2.054 15.919 -10.756 1.00 55.84 192 ILE A C 1
ATOM 1519 O O . ILE A 1 192 ? 1.346 16.920 -10.735 1.00 55.84 192 ILE A O 1
ATOM 1523 N N . ASN A 1 193 ? 3.338 15.982 -11.116 1.00 51.25 193 ASN A N 1
ATOM 1524 C CA . ASN A 1 193 ? 3.974 17.160 -11.705 1.00 51.25 193 ASN A CA 1
ATOM 1525 C C . ASN A 1 193 ? 3.601 17.257 -13.194 1.00 51.25 193 ASN A C 1
ATOM 1527 O O . ASN A 1 193 ? 4.404 16.931 -14.068 1.00 51.25 193 ASN A O 1
ATOM 1531 N N . LEU A 1 194 ? 2.365 17.670 -13.502 1.00 51.50 194 LEU A N 1
ATOM 1532 C CA . LEU A 1 194 ? 1.968 17.929 -14.891 1.00 51.50 194 LEU A CA 1
ATOM 1533 C C . LEU A 1 194 ? 2.415 19.340 -15.295 1.00 51.50 194 LEU A C 1
ATOM 1535 O O . LEU A 1 194 ? 1.983 20.306 -14.650 1.00 51.50 194 LEU A O 1
ATOM 1539 N N . PRO A 1 195 ? 3.229 19.498 -16.356 1.00 45.09 195 PRO A N 1
ATOM 1540 C CA . PRO A 1 195 ? 3.569 20.821 -16.864 1.00 45.09 195 PRO A CA 1
ATOM 1541 C C . PRO A 1 195 ? 2.284 21.557 -17.275 1.00 45.09 195 PRO A C 1
ATOM 1543 O O . PRO A 1 195 ? 1.484 21.033 -18.045 1.00 45.09 195 PRO A O 1
ATOM 1546 N N . GLY A 1 196 ? 2.065 22.754 -16.718 1.00 45.84 196 GLY A N 1
ATOM 1547 C CA . GLY A 1 196 ? 0.881 23.584 -16.984 1.00 45.84 196 GLY A CA 1
ATOM 1548 C C . GLY A 1 196 ? -0.276 23.458 -15.981 1.00 45.84 196 GLY A C 1
ATOM 1549 O O . GLY A 1 196 ? -1.279 24.149 -16.138 1.00 45.84 196 GLY A O 1
ATOM 1550 N N . THR A 1 197 ? -0.161 22.637 -14.930 1.00 45.34 197 THR A N 1
ATOM 1551 C CA . THR A 1 197 ? -1.140 22.617 -13.822 1.00 45.34 197 THR A CA 1
ATOM 1552 C C . THR A 1 197 ? -0.608 23.360 -12.593 1.00 45.34 197 THR A C 1
ATOM 1554 O O . THR A 1 197 ? 0.593 23.354 -12.334 1.00 45.34 197 THR A O 1
ATOM 1557 N N . LYS A 1 198 ? -1.495 23.968 -11.786 1.00 40.22 198 LYS A N 1
ATOM 1558 C CA . LYS A 1 198 ? -1.153 24.652 -10.514 1.00 40.22 198 LYS A CA 1
ATOM 1559 C C . LYS A 1 198 ? -0.602 23.715 -9.414 1.00 40.22 198 LYS A C 1
ATOM 1561 O O . LYS A 1 198 ? -0.485 24.128 -8.267 1.00 40.22 198 LYS A O 1
ATOM 1566 N N . PHE A 1 199 ? -0.232 22.476 -9.744 1.00 41.59 199 PHE A N 1
ATOM 1567 C CA . PHE A 1 199 ? 0.474 21.533 -8.868 1.00 41.59 199 PHE A CA 1
ATOM 1568 C C . PHE A 1 199 ? 2.002 21.763 -8.866 1.00 41.59 199 PHE A C 1
ATOM 1570 O O . PHE A 1 199 ? 2.774 20.845 -8.635 1.00 41.59 199 PHE A O 1
ATOM 1577 N N . GLN A 1 200 ? 2.452 23.002 -9.098 1.00 38.91 200 GLN A N 1
ATOM 1578 C CA . GLN A 1 200 ? 3.850 23.444 -8.959 1.00 38.91 200 GLN A CA 1
ATOM 1579 C C . GLN A 1 200 ? 4.161 24.011 -7.561 1.00 38.91 200 GLN A C 1
ATOM 1581 O O . GLN A 1 200 ? 5.062 24.831 -7.409 1.00 38.91 200 GLN A O 1
ATOM 1586 N N . CYS A 1 201 ? 3.426 23.593 -6.530 1.00 32.09 201 CYS A N 1
ATOM 1587 C CA . CYS A 1 201 ? 3.648 24.061 -5.163 1.00 32.09 201 CYS A CA 1
ATOM 1588 C C . CYS A 1 201 ? 4.226 22.953 -4.275 1.00 32.09 201 CYS A C 1
ATOM 1590 O O . CYS A 1 201 ? 3.620 22.538 -3.294 1.00 32.09 201 CYS A O 1
ATOM 1592 N N . THR A 1 202 ? 5.433 22.516 -4.618 1.00 28.88 202 THR A N 1
ATOM 1593 C CA . THR A 1 202 ? 6.475 22.318 -3.606 1.00 28.88 202 THR A CA 1
ATOM 1594 C C . THR A 1 202 ? 7.726 23.022 -4.127 1.00 28.88 202 THR A C 1
ATOM 1596 O O . THR A 1 202 ? 8.115 22.797 -5.277 1.00 28.88 202 THR A O 1
ATOM 1599 N N . PRO A 1 203 ? 8.309 23.967 -3.370 1.00 28.83 203 PRO A N 1
ATOM 1600 C CA . PRO A 1 203 ? 9.401 24.784 -3.872 1.00 28.83 203 PRO A CA 1
ATOM 1601 C C . PRO A 1 203 ? 10.611 23.914 -4.218 1.00 28.83 203 PRO A C 1
ATOM 1603 O O . PRO A 1 203 ? 11.252 23.323 -3.355 1.00 28.83 203 PRO A O 1
ATOM 1606 N N . ARG A 1 204 ? 10.966 23.905 -5.507 1.00 32.94 204 ARG A N 1
ATOM 1607 C CA . ARG A 1 204 ? 12.330 23.638 -5.973 1.00 32.94 204 ARG A CA 1
ATOM 1608 C C . ARG A 1 204 ? 13.225 24.790 -5.518 1.00 32.94 204 ARG A C 1
ATOM 1610 O O . ARG A 1 204 ? 13.537 25.665 -6.322 1.00 32.94 204 ARG A O 1
ATOM 1617 N N . THR A 1 205 ? 13.612 24.860 -4.249 1.00 24.53 205 THR A N 1
ATOM 1618 C CA . THR A 1 205 ? 14.713 25.748 -3.842 1.00 24.53 205 THR A CA 1
ATOM 1619 C C . THR A 1 205 ? 15.319 25.302 -2.515 1.00 24.53 205 THR A C 1
ATOM 1621 O O . THR A 1 205 ? 14.596 25.149 -1.539 1.00 24.53 205 THR A O 1
ATOM 1624 N N . LEU A 1 206 ? 16.658 25.205 -2.513 1.00 24.14 206 LEU A N 1
ATOM 1625 C CA . LEU A 1 206 ? 17.577 25.009 -1.380 1.00 24.14 206 LEU A CA 1
ATOM 1626 C C . LEU A 1 206 ? 17.646 23.542 -0.904 1.00 24.14 206 LEU A C 1
ATOM 1628 O O . LEU A 1 206 ? 16.681 22.981 -0.415 1.00 24.14 206 LEU A O 1
ATOM 1632 N N . THR A 1 207 ? 18.773 22.832 -0.976 1.00 23.28 207 THR A N 1
ATOM 1633 C CA . THR A 1 207 ? 20.067 23.267 -0.439 1.00 23.28 207 THR A CA 1
ATOM 1634 C C . THR A 1 207 ? 21.191 22.395 -1.022 1.00 23.28 207 THR A C 1
ATOM 1636 O O . THR A 1 207 ? 21.318 21.217 -0.697 1.00 23.28 207 THR A O 1
ATOM 1639 N N . THR A 1 208 ? 22.021 22.971 -1.891 1.00 23.23 208 THR A N 1
ATOM 1640 C CA . THR A 1 208 ? 23.469 22.710 -1.841 1.00 23.23 208 THR A CA 1
ATOM 1641 C C . THR A 1 208 ? 24.039 23.579 -0.710 1.00 23.23 208 THR A C 1
ATOM 1643 O O . THR A 1 208 ? 23.445 24.617 -0.430 1.00 23.23 208 THR A O 1
ATOM 1646 N N . PHE A 1 209 ? 25.171 23.163 -0.124 1.00 23.03 209 PHE A N 1
ATOM 1647 C CA . PHE A 1 209 ? 25.936 23.741 1.006 1.00 23.03 209 PHE A CA 1
ATOM 1648 C C . PHE A 1 209 ? 25.530 23.235 2.397 1.00 23.03 209 PHE A C 1
ATOM 165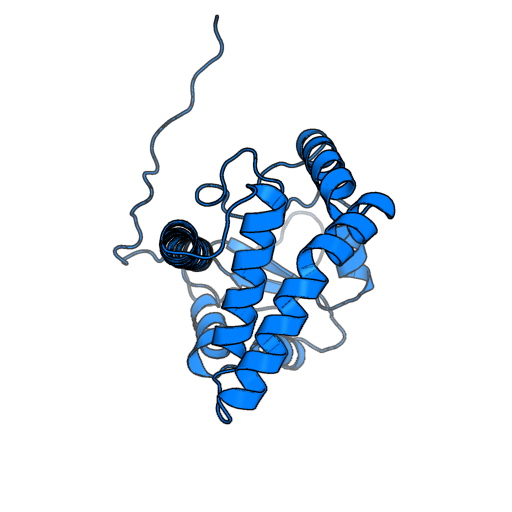0 O O . PHE A 1 209 ? 24.352 23.179 2.708 1.00 23.03 209 PHE A O 1
ATOM 1657 N N . LEU A 1 210 ? 26.413 22.929 3.347 1.00 22.28 210 LEU A N 1
ATOM 1658 C CA . LEU A 1 210 ? 27.827 22.533 3.446 1.00 22.28 210 LEU A CA 1
ATOM 1659 C C . LEU A 1 210 ? 27.976 22.126 4.933 1.00 22.28 210 LEU A C 1
ATOM 1661 O O . LEU A 1 210 ? 27.268 22.654 5.788 1.00 22.28 210 LEU A O 1
ATOM 1665 N N . PHE A 1 211 ? 28.892 21.212 5.253 1.00 24.45 211 PHE A N 1
ATOM 1666 C CA . PHE A 1 211 ? 29.367 20.991 6.625 1.00 24.45 211 PHE A CA 1
ATOM 1667 C C . PHE A 1 211 ? 29.888 22.305 7.236 1.00 24.45 211 PHE A C 1
ATOM 1669 O O . PHE A 1 211 ? 30.724 22.930 6.590 1.00 24.45 211 PHE A O 1
ATOM 1676 N N . HIS A 1 212 ? 29.517 22.649 8.476 1.00 20.84 212 HIS A N 1
ATOM 1677 C CA . HIS A 1 212 ? 30.456 22.831 9.602 1.00 20.84 212 HIS A CA 1
ATOM 1678 C C . HIS A 1 212 ? 29.736 23.214 10.911 1.00 20.84 212 HIS A C 1
ATOM 1680 O O . HIS A 1 212 ? 28.851 24.063 10.885 1.00 20.84 212 HIS A O 1
ATOM 1686 N N . SER A 1 213 ? 30.236 22.598 11.993 1.00 27.23 213 SER A N 1
ATOM 1687 C CA . SER A 1 213 ? 30.183 22.930 13.433 1.00 27.23 213 SER A CA 1
ATOM 1688 C C . SER A 1 213 ? 28.843 23.072 14.152 1.00 27.23 213 SER A C 1
ATOM 1690 O O . SER A 1 213 ? 28.152 24.093 13.967 1.00 27.23 213 SER A O 1
#